Protein AF-A0A095A6L7-F1 (afdb_monomer)

Structure (mmCIF, N/CA/C/O backbone):
data_AF-A0A095A6L7-F1
#
_entry.id   AF-A0A095A6L7-F1
#
loop_
_atom_site.group_PDB
_atom_site.id
_atom_site.type_symbol
_atom_site.label_atom_id
_atom_site.label_alt_id
_atom_site.label_comp_id
_atom_site.label_asym_id
_atom_site.label_entity_id
_atom_site.label_seq_id
_atom_site.pdbx_PDB_ins_code
_atom_site.Cartn_x
_atom_site.Cartn_y
_atom_site.Cartn_z
_atom_site.occupancy
_atom_site.B_iso_or_equiv
_atom_site.auth_seq_id
_atom_site.auth_comp_id
_atom_site.auth_asym_id
_atom_site.auth_atom_id
_atom_site.pdbx_PDB_model_num
ATOM 1 N N . MET A 1 1 ? -14.908 -12.881 -33.287 1.00 44.31 1 MET A N 1
ATOM 2 C CA . MET A 1 1 ? -13.811 -13.072 -32.304 1.00 44.31 1 MET A CA 1
ATOM 3 C C . MET A 1 1 ? -14.127 -12.472 -30.928 1.00 44.31 1 MET A C 1
ATOM 5 O O . MET A 1 1 ? -13.924 -13.165 -29.944 1.00 44.31 1 MET A O 1
ATOM 9 N N . PHE A 1 2 ? -14.708 -11.266 -30.840 1.00 43.16 2 PHE A N 1
ATOM 10 C CA . PHE A 1 2 ? -15.027 -10.574 -29.573 1.00 43.16 2 PHE A CA 1
ATOM 11 C C . PHE A 1 2 ? -15.925 -11.342 -28.573 1.00 43.16 2 PHE A C 1
ATOM 13 O O . PHE A 1 2 ? -15.673 -11.304 -27.372 1.00 43.16 2 PHE A O 1
ATOM 20 N N . ALA A 1 3 ? -16.915 -12.115 -29.038 1.00 50.50 3 ALA A N 1
ATOM 21 C CA . ALA A 1 3 ? -17.801 -12.885 -28.151 1.00 50.50 3 ALA A CA 1
ATOM 22 C C . ALA A 1 3 ? -17.113 -14.073 -27.441 1.00 50.50 3 ALA A C 1
ATOM 24 O O . ALA A 1 3 ? -17.551 -14.499 -26.374 1.00 50.50 3 ALA A O 1
ATOM 25 N N . LYS A 1 4 ? -16.026 -14.615 -28.014 1.00 52.59 4 LYS A N 1
ATOM 26 C CA . LYS A 1 4 ? -15.274 -15.741 -27.427 1.00 52.59 4 LYS A CA 1
ATOM 27 C C . LYS A 1 4 ? -14.403 -15.266 -26.259 1.00 52.59 4 LYS A C 1
ATOM 29 O O . LYS A 1 4 ? -14.323 -15.942 -25.239 1.00 52.59 4 LYS A O 1
ATOM 34 N N . THR A 1 5 ? -13.833 -14.069 -26.382 1.00 53.66 5 THR A N 1
ATOM 35 C CA . THR A 1 5 ? -13.004 -13.432 -25.351 1.00 53.66 5 THR A CA 1
ATOM 36 C C . THR A 1 5 ? -13.828 -13.000 -24.134 1.00 53.66 5 THR A C 1
ATOM 38 O O . THR A 1 5 ? -13.386 -13.189 -23.006 1.00 53.66 5 THR A O 1
ATOM 41 N N . SER A 1 6 ? -15.053 -12.500 -24.344 1.00 59.66 6 SER A N 1
ATOM 42 C CA . SER A 1 6 ? -15.968 -12.114 -23.256 1.00 59.66 6 SER A CA 1
ATOM 43 C C . SER A 1 6 ? -16.379 -13.308 -22.385 1.00 59.66 6 SER A C 1
ATOM 45 O O . SER A 1 6 ? -16.267 -13.227 -21.167 1.00 59.66 6 SER A O 1
ATOM 47 N N . LYS A 1 7 ? -16.741 -14.452 -22.984 1.00 72.00 7 LYS A N 1
ATOM 48 C CA . LYS A 1 7 ? -17.087 -15.672 -22.227 1.00 72.00 7 LYS A CA 1
ATOM 49 C C . LYS A 1 7 ? -15.916 -16.205 -21.398 1.00 72.00 7 LYS A C 1
ATOM 51 O O . LYS A 1 7 ? -16.120 -16.660 -20.278 1.00 72.00 7 LYS A O 1
ATOM 56 N N . MET A 1 8 ? -14.697 -16.120 -21.933 1.00 71.94 8 MET A N 1
ATOM 57 C CA . MET A 1 8 ? -13.488 -16.551 -21.229 1.00 71.94 8 MET A CA 1
ATOM 58 C C . MET A 1 8 ? -13.167 -15.635 -20.038 1.00 71.94 8 MET A C 1
ATOM 60 O O . MET A 1 8 ? -12.798 -16.128 -18.974 1.00 71.94 8 MET A O 1
ATOM 64 N N . MET A 1 9 ? -13.388 -14.322 -20.179 1.00 67.00 9 MET A N 1
ATOM 65 C CA . MET A 1 9 ? -13.254 -13.383 -19.058 1.00 67.00 9 MET A CA 1
ATOM 66 C C . MET A 1 9 ? -14.340 -13.571 -18.007 1.00 67.00 9 MET A C 1
ATOM 68 O O . MET A 1 9 ? -14.018 -13.648 -16.827 1.00 67.00 9 MET A O 1
ATOM 72 N N . SER A 1 10 ? -15.604 -13.727 -18.407 1.00 75.12 10 SER A N 1
ATOM 73 C CA . SER A 1 10 ? -16.693 -13.993 -17.461 1.00 75.12 10 SER A CA 1
ATOM 74 C C . SER A 1 10 ? -16.454 -15.276 -16.665 1.00 75.12 10 SER A C 1
ATOM 76 O O . SER A 1 10 ? -16.639 -15.279 -15.452 1.00 75.12 10 SER A O 1
ATOM 78 N N . PHE A 1 11 ? -15.975 -16.341 -17.314 1.00 85.50 11 PHE A N 1
ATOM 79 C CA . PHE A 1 11 ? -15.612 -17.578 -16.624 1.00 85.50 11 PHE A CA 1
ATOM 80 C C . PHE A 1 11 ? -14.474 -17.362 -15.618 1.00 85.50 11 PHE A C 1
ATOM 82 O O . PHE A 1 11 ? -14.591 -17.775 -14.467 1.00 85.50 11 PHE A O 1
ATOM 89 N N . SER A 1 12 ? -13.411 -16.653 -16.013 1.00 79.75 12 SER A N 1
ATOM 90 C CA . SER A 1 12 ? -12.306 -16.320 -15.108 1.00 79.75 12 SER A CA 1
ATOM 91 C C . SER A 1 12 ? -12.769 -15.502 -13.898 1.00 79.75 12 SER A C 1
ATOM 93 O O . SER A 1 12 ? -12.295 -15.743 -12.789 1.00 79.75 12 SER A O 1
ATOM 95 N N . CYS A 1 13 ? -13.696 -14.558 -14.083 1.00 67.75 13 CYS A N 1
ATOM 96 C CA . CYS A 1 13 ? -14.263 -13.775 -12.986 1.00 67.75 13 CYS A CA 1
ATOM 97 C C . CYS A 1 13 ? -15.093 -14.645 -12.032 1.00 67.75 13 CYS A C 1
ATOM 99 O O . CYS A 1 13 ? -14.945 -14.514 -10.822 1.00 67.75 13 CYS A O 1
ATOM 101 N N . ILE A 1 14 ? -15.921 -15.557 -12.553 1.00 87.69 14 ILE A N 1
ATOM 102 C CA . ILE A 1 14 ? -16.730 -16.472 -11.729 1.00 87.69 14 ILE A CA 1
ATOM 103 C C . ILE A 1 14 ? -15.831 -17.408 -10.916 1.00 87.69 14 ILE A C 1
ATOM 105 O O . ILE A 1 14 ? -16.038 -17.563 -9.715 1.00 87.69 14 ILE A O 1
ATOM 109 N N . VAL A 1 15 ? -14.799 -17.984 -11.541 1.00 84.81 15 VAL A N 1
ATOM 110 C CA . VAL A 1 15 ? -13.808 -18.813 -10.838 1.00 84.81 15 VAL A CA 1
ATOM 111 C C . VAL A 1 15 ? -13.093 -18.000 -9.757 1.00 84.81 15 VAL A C 1
ATOM 113 O O . VAL A 1 15 ? -12.948 -18.481 -8.637 1.00 84.81 15 VAL A O 1
ATOM 116 N N . GLY A 1 16 ? -12.715 -16.752 -10.050 1.00 79.00 16 GLY A N 1
ATOM 117 C CA . GLY A 1 16 ? -12.133 -15.841 -9.062 1.00 79.00 16 GLY A CA 1
ATOM 118 C C . GLY A 1 16 ? -13.051 -15.605 -7.859 1.00 79.00 16 GLY A C 1
ATOM 119 O O . GLY A 1 16 ? -12.612 -15.748 -6.722 1.00 79.00 16 GLY A O 1
ATOM 120 N N . ILE A 1 17 ? -14.337 -15.331 -8.096 1.00 78.56 17 ILE A N 1
ATOM 121 C CA . ILE A 1 17 ? -15.335 -15.132 -7.033 1.00 78.56 17 ILE A CA 1
ATOM 122 C C . ILE A 1 17 ? -15.490 -16.399 -6.180 1.00 78.56 17 ILE A C 1
ATOM 124 O O . ILE A 1 17 ? -15.485 -16.308 -4.955 1.00 78.56 17 ILE A O 1
ATOM 128 N N . LEU A 1 18 ? -15.574 -17.581 -6.800 1.00 87.12 18 LEU A N 1
ATOM 129 C CA . LEU A 1 18 ? -15.677 -18.855 -6.078 1.00 87.12 18 LEU A CA 1
ATOM 130 C C . LEU A 1 18 ? -14.447 -19.124 -5.201 1.00 87.12 18 LEU A C 1
ATOM 132 O O . LEU A 1 18 ? -14.596 -19.551 -4.057 1.00 87.12 18 LEU A O 1
ATOM 136 N N . ILE A 1 19 ? -13.244 -18.829 -5.702 1.00 81.81 19 ILE A N 1
ATOM 137 C CA . ILE A 1 19 ? -12.000 -18.953 -4.929 1.00 81.81 19 ILE A CA 1
ATOM 138 C C . ILE A 1 19 ? -11.997 -17.976 -3.745 1.00 81.81 19 ILE A C 1
ATOM 140 O O . ILE A 1 19 ? -11.632 -18.370 -2.639 1.00 81.81 19 ILE A O 1
ATOM 144 N N . CYS A 1 20 ? -12.440 -16.730 -3.942 1.00 76.94 20 CYS A N 1
ATOM 145 C CA . CYS A 1 20 ? -12.546 -15.743 -2.864 1.00 76.94 20 CYS A CA 1
ATOM 146 C C . CYS A 1 20 ? -13.542 -16.174 -1.778 1.00 76.94 20 CYS A C 1
ATOM 148 O O . CYS A 1 20 ? -13.218 -16.104 -0.594 1.00 76.94 20 CYS A O 1
ATOM 150 N N . ILE A 1 21 ? -14.725 -16.659 -2.168 1.00 78.56 21 ILE A N 1
ATOM 151 C CA . ILE A 1 21 ? -15.736 -17.172 -1.230 1.00 78.56 21 ILE A CA 1
ATOM 152 C C . ILE A 1 21 ? -15.178 -18.363 -0.444 1.00 78.56 21 ILE A C 1
ATOM 154 O O . ILE A 1 21 ? -15.333 -18.433 0.773 1.00 78.56 21 ILE A O 1
ATOM 158 N N . TYR A 1 22 ? -14.492 -19.284 -1.124 1.00 83.06 22 TYR A N 1
ATOM 159 C CA . TYR A 1 22 ? -13.887 -20.445 -0.481 1.00 83.06 22 TYR A CA 1
ATOM 160 C C . TYR A 1 22 ? -12.768 -20.057 0.501 1.00 83.06 22 TYR A C 1
ATOM 162 O O . TYR A 1 22 ? -12.706 -20.606 1.600 1.00 83.06 22 TYR A O 1
ATOM 170 N N . ALA A 1 23 ? -11.925 -19.079 0.158 1.00 77.25 23 ALA A N 1
ATOM 171 C CA . ALA A 1 23 ? -10.909 -18.553 1.072 1.00 77.25 23 ALA A CA 1
ATOM 172 C C . ALA A 1 23 ? -11.536 -17.959 2.347 1.00 77.25 23 ALA A C 1
ATOM 174 O O . ALA A 1 23 ? -11.082 -18.267 3.447 1.00 77.25 23 ALA A O 1
ATOM 175 N N . LEU A 1 24 ? -12.625 -17.196 2.203 1.00 74.06 24 LEU A N 1
ATOM 176 C CA . LEU A 1 24 ? -13.357 -16.595 3.323 1.00 74.06 24 LEU A CA 1
ATOM 177 C C . LEU A 1 24 ? -14.025 -17.661 4.209 1.00 74.06 24 LEU A C 1
ATOM 179 O O . LEU A 1 24 ? -13.972 -17.583 5.434 1.00 74.06 24 LEU A O 1
ATOM 183 N N . HIS A 1 25 ? -14.585 -18.712 3.603 1.00 81.88 25 HIS A N 1
ATOM 184 C CA . HIS A 1 25 ? -15.119 -19.860 4.341 1.00 81.88 25 HIS A CA 1
ATOM 185 C C . HIS A 1 25 ? -14.034 -20.571 5.165 1.00 81.88 25 HIS A C 1
ATOM 187 O O . HIS A 1 25 ? -14.269 -20.955 6.314 1.00 81.88 25 HIS A O 1
ATOM 193 N N . VAL A 1 26 ? -12.842 -20.758 4.590 1.00 80.50 26 VAL A N 1
ATOM 194 C CA . VAL A 1 26 ? -11.700 -21.370 5.284 1.00 80.50 26 VAL A CA 1
ATOM 195 C C . VAL A 1 26 ? -11.232 -20.506 6.455 1.00 80.50 26 VAL A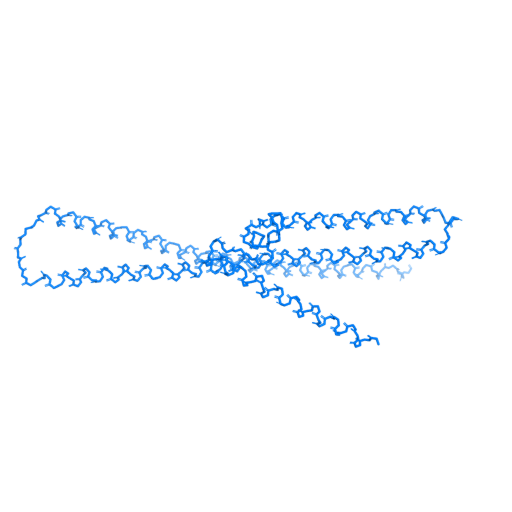 C 1
ATOM 197 O O . VAL A 1 26 ? -10.974 -21.055 7.526 1.00 80.50 26 VAL A O 1
ATOM 200 N N . GLU A 1 27 ? -11.157 -19.188 6.277 1.00 72.88 27 GLU A N 1
ATOM 201 C CA . GLU A 1 27 ? -10.785 -18.237 7.331 1.00 72.88 27 GLU A CA 1
ATOM 202 C C . GLU A 1 27 ? -11.775 -18.290 8.503 1.00 72.88 27 GLU A C 1
ATOM 204 O O . GLU A 1 27 ? -11.372 -18.547 9.639 1.00 72.88 27 GLU A O 1
ATOM 209 N N . HIS A 1 28 ? -13.075 -18.186 8.212 1.00 74.81 28 HIS A N 1
ATOM 210 C CA . HIS A 1 28 ? -14.132 -18.244 9.223 1.00 74.81 28 HIS A CA 1
ATOM 211 C C . HIS A 1 28 ? -14.162 -19.589 9.974 1.00 74.81 28 HIS A C 1
ATOM 213 O O . HIS A 1 28 ? -14.289 -19.639 11.198 1.00 74.81 28 HIS A O 1
ATOM 219 N N . SER A 1 29 ? -13.981 -20.700 9.254 1.00 77.69 29 SER A N 1
ATOM 220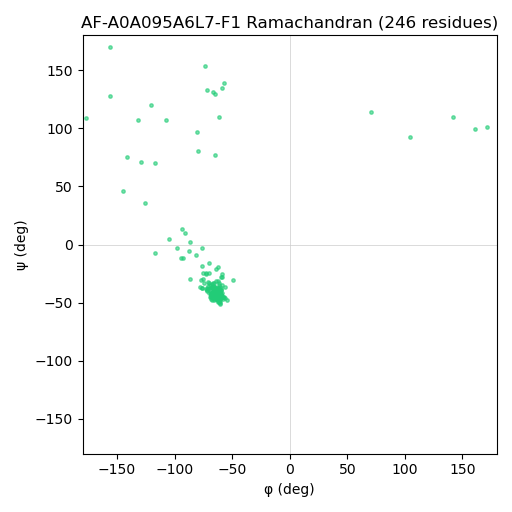 C CA . SER A 1 29 ? -13.957 -22.043 9.853 1.00 77.69 29 SER A CA 1
ATOM 221 C C . SER A 1 29 ? -12.736 -22.257 10.755 1.00 77.69 29 SER A C 1
ATOM 223 O O . SER A 1 29 ? -12.836 -22.944 11.772 1.00 77.69 29 SER A O 1
ATOM 225 N N . LYS A 1 30 ? -11.587 -21.655 10.411 1.00 73.50 30 LYS A N 1
ATOM 226 C CA . LYS A 1 30 ? -10.363 -21.718 11.225 1.00 73.50 30 LYS A CA 1
ATOM 227 C C . LYS A 1 30 ? -10.444 -20.827 12.467 1.00 73.50 30 LYS A C 1
ATOM 229 O O . LYS A 1 30 ? -9.887 -21.182 13.505 1.00 73.50 30 LYS A O 1
ATOM 234 N N . GLU A 1 31 ? -11.132 -19.691 12.375 1.00 70.62 31 GLU A N 1
ATOM 235 C CA . GLU A 1 31 ? -11.387 -18.817 13.524 1.00 70.62 31 GLU A CA 1
ATOM 236 C C . GLU A 1 31 ? -12.305 -19.499 14.549 1.00 70.62 31 GLU A C 1
ATOM 238 O O . GLU A 1 31 ? -12.036 -19.446 15.750 1.00 70.62 31 GLU A O 1
ATOM 243 N N . SER A 1 32 ? -13.323 -20.225 14.072 1.00 74.25 32 SER A N 1
ATOM 244 C CA . SER A 1 32 ? -14.205 -21.026 14.926 1.00 74.25 32 SER A CA 1
ATOM 245 C C . SER A 1 32 ? -13.506 -22.256 15.521 1.00 74.25 32 SER A C 1
ATOM 247 O O . SER A 1 32 ? -13.683 -22.533 16.706 1.00 74.25 32 SER A O 1
ATOM 249 N N . ASN A 1 33 ? -12.690 -22.974 14.737 1.00 75.12 33 ASN A N 1
ATOM 250 C CA . ASN A 1 33 ? -11.984 -24.181 15.169 1.00 75.12 33 ASN A CA 1
ATOM 251 C C . ASN A 1 33 ? -10.500 -24.116 14.782 1.00 75.12 33 ASN A C 1
ATOM 253 O O . ASN A 1 33 ? -10.136 -24.325 13.623 1.00 75.12 33 ASN A O 1
ATOM 257 N N . LYS A 1 34 ? -9.612 -23.916 15.767 1.00 72.31 34 LYS A N 1
ATOM 258 C CA . LYS A 1 34 ? -8.155 -23.811 15.534 1.00 72.31 34 LYS A CA 1
ATOM 259 C C . LYS A 1 34 ? -7.539 -25.053 14.866 1.00 72.31 34 LYS A C 1
ATOM 261 O O . LYS A 1 34 ? -6.519 -24.931 14.191 1.00 72.31 34 LYS A O 1
ATOM 266 N N . GLU A 1 35 ? -8.163 -26.221 15.023 1.00 76.31 35 GLU A N 1
ATOM 267 C CA . GLU A 1 35 ? -7.723 -27.502 14.447 1.00 76.31 35 GLU A CA 1
ATOM 268 C C . GLU A 1 35 ? -8.268 -27.763 13.025 1.00 76.31 35 GLU A C 1
ATOM 270 O O . GLU A 1 35 ? -7.867 -28.719 12.368 1.00 76.31 35 GLU A O 1
ATOM 275 N N . TYR A 1 36 ? -9.149 -26.901 12.501 1.00 77.19 36 TYR A N 1
ATOM 276 C CA . TYR A 1 36 ? -9.729 -27.071 11.165 1.00 77.19 36 TYR A CA 1
ATOM 277 C C . TYR A 1 36 ? -8.645 -27.108 10.073 1.00 77.19 36 TYR A C 1
ATOM 279 O O . TYR A 1 36 ? -7.741 -26.271 10.051 1.00 77.19 36 TYR A O 1
ATOM 287 N N . ARG A 1 37 ? -8.733 -28.056 9.135 1.00 75.06 37 ARG A N 1
ATOM 288 C CA . ARG A 1 37 ? -7.787 -28.215 8.018 1.00 75.06 37 ARG A CA 1
ATOM 289 C C . ARG A 1 37 ? -8.547 -28.089 6.703 1.00 75.06 37 ARG A C 1
ATOM 291 O O . ARG A 1 37 ? -9.478 -28.851 6.457 1.00 75.06 37 ARG A O 1
ATOM 298 N N . ALA A 1 38 ? -8.190 -27.110 5.874 1.00 80.50 38 ALA A N 1
ATOM 299 C CA . ALA A 1 38 ? -8.900 -26.875 4.621 1.00 80.50 38 ALA A CA 1
ATOM 300 C C . ALA A 1 38 ? -8.578 -27.947 3.571 1.00 80.50 38 ALA A C 1
ATOM 302 O O . ALA A 1 38 ? -7.476 -28.491 3.541 1.00 80.50 38 ALA A O 1
ATOM 303 N N . PHE A 1 39 ? -9.495 -28.183 2.627 1.00 78.94 39 PHE A N 1
ATOM 304 C CA . PHE A 1 39 ? -9.269 -29.119 1.514 1.00 78.94 39 PHE A CA 1
ATOM 305 C C . PHE A 1 39 ? -8.111 -28.709 0.591 1.00 78.94 39 PHE A C 1
ATOM 307 O O . PHE A 1 39 ? -7.578 -29.534 -0.142 1.00 78.94 39 PHE A O 1
ATOM 314 N N . CYS A 1 40 ? -7.711 -27.438 0.628 1.00 79.31 40 CYS A N 1
ATOM 315 C CA . CYS A 1 40 ? -6.576 -26.904 -0.120 1.00 79.31 40 CYS A CA 1
ATOM 316 C C . CYS A 1 40 ? -5.226 -27.056 0.611 1.00 79.31 40 CYS A C 1
ATOM 318 O O . CYS A 1 40 ? -4.204 -26.640 0.069 1.00 79.31 40 CYS A O 1
ATOM 320 N N . ASP A 1 41 ? -5.187 -27.677 1.797 1.00 80.12 41 ASP A N 1
ATOM 321 C CA . ASP A 1 41 ? -3.939 -28.076 2.464 1.00 80.12 41 ASP A CA 1
ATOM 322 C C . ASP A 1 41 ? -3.398 -29.386 1.867 1.00 80.12 41 ASP A C 1
ATOM 324 O O . ASP A 1 41 ? -3.573 -30.476 2.425 1.00 80.12 41 ASP A O 1
ATOM 328 N N . ILE A 1 42 ? -2.728 -29.275 0.718 1.00 77.50 42 ILE A N 1
ATOM 329 C CA . ILE A 1 42 ? -2.218 -30.419 -0.057 1.00 77.50 42 ILE A CA 1
ATOM 330 C C . ILE A 1 42 ? -0.935 -30.996 0.571 1.00 77.50 42 ILE A C 1
ATOM 332 O O . ILE A 1 42 ? -0.701 -32.201 0.495 1.00 77.50 42 ILE A O 1
ATOM 336 N N . SER A 1 43 ? -0.119 -30.172 1.239 1.00 71.56 43 SER A N 1
ATOM 337 C CA . SER A 1 43 ? 1.087 -30.618 1.956 1.00 71.56 43 SER A CA 1
ATOM 338 C C . SER A 1 43 ? 1.491 -29.653 3.081 1.00 71.56 43 SER A C 1
ATOM 340 O O . SER A 1 43 ? 0.972 -28.542 3.170 1.00 71.56 43 SER A O 1
ATOM 342 N N . GLU A 1 44 ? 2.441 -30.050 3.936 1.00 64.31 44 GLU A N 1
ATOM 343 C CA . GLU A 1 44 ? 2.980 -29.205 5.021 1.00 64.31 44 GLU A CA 1
ATOM 344 C C . GLU A 1 44 ? 3.616 -27.896 4.504 1.00 64.31 44 GLU A C 1
ATOM 346 O O . GLU A 1 44 ? 3.570 -26.863 5.166 1.00 64.31 44 GLU A O 1
ATOM 351 N N . TYR A 1 45 ? 4.129 -27.917 3.272 1.00 57.72 45 TYR A N 1
ATOM 352 C CA . TYR A 1 45 ? 4.738 -26.782 2.569 1.00 57.72 45 TYR A CA 1
ATOM 353 C C . TYR A 1 45 ? 3.752 -26.019 1.662 1.00 57.72 45 TYR A C 1
ATOM 355 O O . TYR A 1 45 ? 4.066 -24.919 1.211 1.00 57.72 45 TYR A O 1
ATOM 363 N N . MET A 1 46 ? 2.555 -26.559 1.412 1.00 56.88 46 MET A N 1
ATOM 364 C CA . MET A 1 46 ? 1.480 -25.913 0.649 1.00 56.88 46 MET A CA 1
ATOM 365 C C . MET A 1 46 ? 0.172 -25.977 1.442 1.00 56.88 46 MET A C 1
ATOM 367 O O . MET A 1 46 ? -0.748 -26.725 1.103 1.00 56.88 46 MET A O 1
ATOM 371 N N . SER A 1 47 ? 0.119 -25.189 2.522 1.00 70.81 47 SER A N 1
ATOM 372 C CA . SER A 1 47 ? -1.060 -25.051 3.378 1.00 70.81 47 SER A CA 1
ATOM 373 C C . SER A 1 47 ? -1.733 -23.691 3.190 1.00 70.81 47 SER A C 1
ATOM 375 O O . SER A 1 47 ? -1.238 -22.659 3.649 1.00 70.81 47 SER A O 1
ATOM 377 N N . CYS A 1 48 ? -2.891 -23.684 2.534 1.00 68.31 48 CYS A N 1
ATOM 378 C CA . CYS A 1 48 ? -3.729 -22.497 2.402 1.00 68.31 48 CYS A CA 1
ATOM 379 C C . CYS A 1 48 ? -4.315 -22.051 3.743 1.00 68.31 48 CYS A C 1
ATOM 381 O O . CYS A 1 48 ? -4.457 -20.850 3.949 1.00 68.31 48 CYS A O 1
ATOM 383 N N . SER A 1 49 ? -4.617 -22.974 4.665 1.00 67.69 49 SER A N 1
ATOM 384 C CA . SER A 1 49 ? -5.076 -22.596 6.005 1.00 67.69 49 SER A CA 1
ATOM 385 C C . SER A 1 49 ? -4.016 -21.776 6.729 1.00 67.69 49 SER A C 1
ATOM 387 O O . SER A 1 49 ? -4.325 -20.695 7.215 1.00 67.69 49 SER A O 1
ATOM 389 N N . ASN 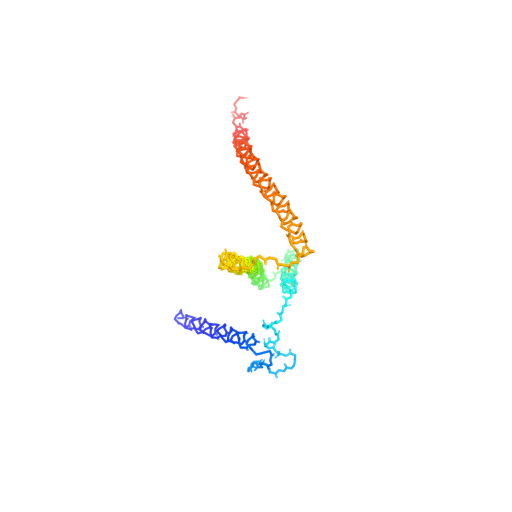A 1 50 ? -2.762 -22.234 6.731 1.00 64.88 50 ASN A N 1
ATOM 390 C CA . ASN A 1 50 ? -1.676 -21.509 7.382 1.00 64.88 50 ASN A CA 1
ATOM 391 C C . ASN A 1 50 ? -1.355 -20.193 6.673 1.00 64.88 50 ASN A C 1
ATOM 393 O O . ASN A 1 50 ? -1.073 -19.218 7.353 1.00 64.88 50 ASN A O 1
ATOM 397 N N . VAL A 1 51 ? -1.425 -20.128 5.340 1.00 67.94 51 VAL A N 1
ATOM 398 C CA . VAL A 1 51 ? -1.207 -18.877 4.593 1.00 67.94 51 VAL A CA 1
ATOM 399 C C . VAL A 1 51 ? -2.298 -17.848 4.901 1.00 67.94 51 VAL A C 1
ATOM 401 O O . VAL A 1 51 ? -1.961 -16.712 5.227 1.00 67.94 51 VAL A O 1
ATOM 404 N N . LEU A 1 52 ? -3.574 -18.247 4.863 1.00 61.97 52 LEU A N 1
ATOM 405 C CA . LEU A 1 52 ? -4.715 -17.356 5.101 1.00 61.97 52 LEU A CA 1
ATOM 406 C C . LEU A 1 52 ? -4.814 -16.901 6.561 1.00 61.97 52 LEU A C 1
ATOM 408 O O . LEU A 1 52 ? -5.164 -15.755 6.811 1.00 61.97 52 LEU A O 1
ATOM 412 N N . THR A 1 53 ? -4.459 -17.754 7.528 1.00 62.03 53 THR A N 1
ATOM 413 C CA . THR A 1 53 ? -4.481 -17.371 8.951 1.00 62.03 53 THR A CA 1
ATOM 414 C C . THR A 1 53 ? -3.156 -16.836 9.465 1.00 62.03 53 THR A C 1
ATOM 416 O O . THR A 1 53 ? -3.084 -16.318 10.583 1.00 62.03 53 THR A O 1
ATOM 419 N N . SER A 1 54 ? -2.072 -16.976 8.699 1.00 65.81 54 SER A N 1
ATOM 420 C CA . SER A 1 54 ? -0.815 -16.356 9.084 1.00 65.81 54 SER A CA 1
ATOM 421 C C . SER A 1 54 ? -0.993 -14.848 9.044 1.00 65.81 54 SER A C 1
ATOM 423 O O . SER A 1 54 ? -1.400 -14.267 8.041 1.00 65.81 54 SER A O 1
ATOM 425 N N . LYS A 1 55 ? -0.604 -14.187 10.136 1.00 63.03 55 LYS A N 1
ATOM 426 C CA . LYS A 1 55 ? -0.227 -12.778 10.081 1.00 63.03 55 LYS A CA 1
ATOM 427 C C . LYS A 1 55 ? 1.030 -12.706 9.222 1.00 63.03 55 LYS A C 1
ATOM 429 O O . LYS A 1 55 ? 2.126 -12.639 9.774 1.00 63.03 55 LYS A O 1
ATOM 434 N N . ILE A 1 56 ? 0.907 -12.793 7.894 1.00 58.97 56 ILE A N 1
ATOM 435 C CA . ILE A 1 56 ? 2.011 -12.439 7.007 1.00 58.97 56 ILE A CA 1
ATOM 436 C C . ILE A 1 56 ? 2.252 -10.972 7.312 1.00 58.97 56 ILE A C 1
ATOM 438 O O . ILE A 1 56 ? 1.387 -10.138 7.037 1.00 58.97 56 ILE A O 1
ATOM 442 N N . PRO A 1 57 ? 3.370 -10.635 7.964 1.00 60.94 57 PRO A N 1
ATOM 443 C CA . PRO A 1 57 ? 3.576 -9.261 8.325 1.00 60.94 57 PRO A CA 1
ATOM 444 C C . PRO A 1 57 ? 3.747 -8.502 7.013 1.00 60.94 57 PRO A C 1
ATOM 446 O O . PRO A 1 57 ? 4.472 -8.943 6.122 1.00 60.94 57 PRO A O 1
ATOM 449 N N . SER A 1 58 ? 3.026 -7.396 6.879 1.00 66.12 58 SER A N 1
ATOM 450 C CA . SER A 1 58 ? 2.824 -6.647 5.633 1.00 66.12 58 SER A CA 1
ATOM 451 C C . SER A 1 58 ? 4.126 -6.352 4.891 1.00 66.12 58 SER A C 1
ATOM 453 O O . SER A 1 58 ? 4.162 -6.337 3.663 1.00 66.12 58 SER A O 1
ATOM 455 N N . TYR A 1 59 ? 5.221 -6.203 5.643 1.00 75.56 59 TYR A N 1
ATOM 456 C CA . TYR A 1 59 ? 6.558 -6.035 5.096 1.00 75.56 59 TYR A CA 1
ATOM 457 C C . TYR A 1 59 ? 6.995 -7.215 4.211 1.00 75.56 59 TYR A C 1
ATOM 459 O O . TYR A 1 59 ? 7.651 -6.981 3.212 1.00 75.56 59 TYR A O 1
ATOM 467 N N . LYS A 1 60 ? 6.628 -8.474 4.485 1.00 77.69 60 LYS A N 1
ATOM 468 C CA . LYS A 1 60 ? 7.021 -9.623 3.642 1.00 77.69 60 LYS A CA 1
ATOM 469 C C . LYS A 1 60 ? 6.354 -9.593 2.268 1.00 77.69 60 LYS A C 1
ATOM 471 O O . LYS A 1 60 ? 7.037 -9.807 1.269 1.00 77.69 60 LYS A O 1
ATOM 476 N N . CYS A 1 61 ? 5.057 -9.283 2.204 1.00 78.50 61 CYS A N 1
ATOM 477 C CA . CYS A 1 61 ? 4.367 -9.087 0.927 1.00 78.50 61 CYS A CA 1
ATOM 478 C C . CYS A 1 61 ? 4.948 -7.891 0.175 1.00 78.50 61 CYS A C 1
ATOM 480 O O . CYS A 1 61 ? 5.271 -8.030 -0.999 1.00 78.50 61 CYS A O 1
ATOM 482 N N . TYR A 1 62 ? 5.165 -6.765 0.863 1.00 83.06 62 TYR A N 1
ATOM 483 C CA . TYR A 1 62 ? 5.816 -5.589 0.289 1.00 83.06 62 TYR A CA 1
ATOM 484 C C . TYR A 1 62 ? 7.182 -5.925 -0.323 1.00 83.06 62 TYR A C 1
ATOM 486 O O . TYR A 1 62 ? 7.426 -5.597 -1.476 1.00 83.06 62 TYR A O 1
ATOM 494 N N . ARG A 1 63 ? 8.042 -6.663 0.392 1.00 84.62 63 ARG A N 1
ATOM 495 C CA . ARG A 1 63 ? 9.373 -7.066 -0.094 1.00 84.62 63 ARG A CA 1
ATOM 496 C C . ARG A 1 63 ? 9.310 -7.954 -1.335 1.00 84.62 63 ARG A C 1
ATOM 498 O O . ARG A 1 63 ? 10.108 -7.770 -2.246 1.00 84.62 63 ARG A O 1
ATOM 505 N N . PHE A 1 64 ? 8.373 -8.899 -1.396 1.00 85.56 64 PHE A N 1
ATOM 506 C CA . PHE A 1 64 ? 8.168 -9.724 -2.593 1.00 85.56 64 PHE A CA 1
ATOM 507 C C . PHE A 1 64 ? 7.803 -8.862 -3.808 1.00 85.56 64 PHE A C 1
ATOM 509 O O . PHE A 1 64 ? 8.383 -8.979 -4.885 1.00 85.56 64 PHE A O 1
ATOM 516 N N . PHE A 1 65 ? 6.880 -7.938 -3.590 1.00 85.75 65 PHE A N 1
ATOM 517 C CA . PHE A 1 65 ? 6.403 -6.976 -4.563 1.00 85.75 65 PHE A CA 1
ATOM 518 C C . PHE A 1 65 ? 7.517 -6.010 -5.030 1.00 85.75 65 PHE A C 1
ATOM 520 O O . PHE A 1 65 ? 7.706 -5.828 -6.235 1.00 85.75 65 PHE A O 1
ATOM 527 N N . GLU A 1 66 ? 8.329 -5.480 -4.112 1.00 87.19 66 GLU A N 1
ATOM 528 C CA . GLU A 1 66 ? 9.528 -4.690 -4.427 1.00 87.19 66 GLU A CA 1
ATOM 529 C C . GLU A 1 66 ? 10.521 -5.469 -5.300 1.00 87.19 66 GLU A C 1
ATOM 531 O O . GLU A 1 66 ? 11.026 -4.931 -6.285 1.00 87.19 66 GLU A O 1
ATOM 536 N N . ILE A 1 67 ? 10.788 -6.741 -4.980 1.00 90.69 67 ILE A N 1
ATOM 537 C CA . ILE A 1 67 ? 11.710 -7.585 -5.756 1.00 90.69 67 ILE A CA 1
ATOM 538 C C . ILE A 1 67 ? 11.209 -7.756 -7.195 1.00 90.69 67 ILE A C 1
ATOM 540 O O . ILE A 1 67 ? 11.988 -7.577 -8.134 1.00 90.69 67 ILE A O 1
ATOM 544 N N . LEU A 1 68 ? 9.914 -8.034 -7.384 1.00 88.06 68 LEU A N 1
ATOM 545 C CA . LEU A 1 68 ? 9.312 -8.157 -8.718 1.00 88.06 68 LEU A CA 1
ATOM 546 C C . LEU A 1 68 ? 9.394 -6.851 -9.517 1.00 88.06 68 LEU A C 1
ATOM 548 O O . LEU A 1 68 ? 9.630 -6.868 -10.727 1.00 88.06 68 LEU A O 1
ATOM 552 N N . PHE A 1 69 ? 9.231 -5.710 -8.850 1.00 90.31 69 PHE A N 1
ATOM 553 C CA . PHE A 1 69 ? 9.361 -4.407 -9.493 1.00 90.31 69 PHE A CA 1
ATOM 554 C C . PHE A 1 69 ? 10.799 -4.104 -9.914 1.00 90.31 69 PHE A C 1
ATOM 556 O O . PHE A 1 69 ? 11.036 -3.631 -11.026 1.00 90.31 69 PHE A O 1
ATOM 563 N N . ILE A 1 70 ? 11.769 -4.424 -9.055 1.00 90.94 70 ILE A N 1
ATOM 564 C CA . ILE A 1 70 ? 13.197 -4.290 -9.362 1.00 90.94 70 ILE A CA 1
ATOM 565 C C . ILE A 1 70 ? 13.581 -5.208 -10.529 1.00 90.94 70 ILE A C 1
ATOM 567 O O . ILE A 1 70 ? 14.341 -4.805 -11.410 1.00 90.94 70 ILE A O 1
ATOM 571 N N . GLU A 1 71 ? 13.031 -6.420 -10.590 1.00 91.06 71 GLU A N 1
ATOM 572 C CA . GLU A 1 71 ? 13.210 -7.318 -11.731 1.00 91.06 71 GLU A CA 1
ATOM 573 C C . GLU A 1 71 ? 12.622 -6.741 -13.027 1.00 91.06 71 GLU A C 1
ATOM 575 O O . GLU A 1 71 ? 13.283 -6.785 -14.070 1.00 91.06 71 GLU A O 1
ATOM 580 N N . ALA A 1 72 ? 11.440 -6.122 -12.970 1.00 90.75 72 ALA A N 1
ATOM 581 C CA . ALA A 1 72 ? 10.851 -5.435 -14.118 1.00 90.75 72 ALA A CA 1
ATOM 582 C C . ALA A 1 72 ? 11.703 -4.235 -14.585 1.00 90.75 72 ALA A C 1
ATOM 584 O O . ALA A 1 72 ? 11.911 -4.063 -15.791 1.00 90.75 72 ALA A O 1
ATOM 585 N N . LEU A 1 73 ? 12.252 -3.450 -13.649 1.00 91.19 73 LEU A N 1
ATOM 586 C CA . LEU A 1 73 ? 13.183 -2.350 -13.934 1.00 91.19 73 LEU A CA 1
ATOM 587 C C . LEU A 1 73 ? 14.473 -2.848 -14.588 1.00 91.19 73 LEU A C 1
ATOM 589 O O . LEU A 1 73 ? 14.882 -2.317 -15.623 1.00 91.19 73 LEU A O 1
ATOM 593 N N . ARG A 1 74 ? 15.088 -3.892 -14.021 1.00 92.19 74 ARG A N 1
ATOM 594 C CA . ARG A 1 74 ? 16.292 -4.528 -14.572 1.00 92.19 74 ARG A CA 1
ATOM 595 C C . ARG A 1 74 ? 16.041 -5.015 -15.994 1.00 92.19 74 ARG A C 1
ATOM 597 O O . ARG A 1 74 ? 16.859 -4.763 -16.870 1.00 92.19 74 ARG A O 1
ATOM 604 N N . ASN A 1 75 ? 14.905 -5.665 -16.235 1.00 89.75 75 ASN A N 1
ATOM 605 C CA . ASN A 1 75 ? 14.544 -6.175 -17.554 1.00 89.75 75 ASN A CA 1
ATOM 606 C C . ASN A 1 75 ? 14.430 -5.040 -18.590 1.00 89.75 75 ASN A C 1
ATOM 608 O O . ASN A 1 75 ? 15.021 -5.123 -19.664 1.00 89.75 75 ASN A O 1
ATOM 612 N N . ILE A 1 76 ? 13.752 -3.936 -18.252 1.00 89.50 76 ILE A N 1
ATOM 613 C CA . ILE A 1 76 ? 13.688 -2.753 -19.129 1.00 89.50 76 ILE A CA 1
ATOM 614 C C . ILE A 1 76 ? 15.073 -2.162 -19.373 1.00 89.50 76 ILE A C 1
ATOM 616 O O . ILE A 1 76 ? 15.392 -1.827 -20.512 1.00 89.50 76 ILE A O 1
ATOM 620 N N . TRP A 1 77 ? 15.884 -2.020 -18.326 1.00 90.81 77 TRP A N 1
ATOM 621 C CA . TRP A 1 77 ? 17.207 -1.416 -18.434 1.00 90.81 77 TRP A CA 1
ATOM 622 C C . TRP A 1 77 ? 18.139 -2.247 -19.321 1.00 90.81 77 TRP A C 1
ATOM 624 O O . TRP A 1 77 ? 18.739 -1.695 -20.238 1.00 90.81 77 TRP A O 1
ATOM 634 N N . VAL A 1 78 ? 18.171 -3.570 -19.135 1.00 89.94 78 VAL A N 1
ATOM 635 C CA . VAL A 1 78 ? 18.953 -4.498 -19.970 1.00 89.94 78 VAL A CA 1
ATOM 636 C C . VAL A 1 78 ? 18.487 -4.454 -21.428 1.00 89.94 78 VAL A C 1
ATOM 638 O O . VAL A 1 78 ? 19.315 -4.335 -22.331 1.00 89.94 78 VAL A O 1
ATOM 641 N N . LEU A 1 79 ? 17.173 -4.491 -21.686 1.00 87.56 79 LEU A N 1
ATOM 642 C CA . LEU A 1 79 ? 16.647 -4.394 -23.055 1.00 87.56 79 LEU A CA 1
ATOM 643 C C . LEU A 1 79 ? 16.960 -3.038 -23.697 1.00 87.56 79 LEU A C 1
ATOM 645 O O . LEU A 1 79 ? 17.267 -2.983 -24.888 1.00 87.56 79 LEU A O 1
ATOM 649 N N . ARG A 1 80 ? 16.891 -1.950 -22.924 1.00 87.88 80 ARG A N 1
ATOM 650 C CA . ARG A 1 80 ? 17.205 -0.594 -23.389 1.00 87.88 80 ARG A CA 1
ATOM 651 C C . ARG A 1 80 ? 18.694 -0.430 -23.682 1.00 87.88 80 ARG A C 1
ATOM 653 O O . ARG A 1 80 ? 19.039 0.162 -24.699 1.00 87.88 80 ARG A O 1
ATOM 660 N N . GLN A 1 81 ? 19.561 -0.975 -22.833 1.00 88.94 81 GLN A N 1
ATOM 661 C CA . GLN A 1 81 ? 21.008 -0.973 -23.040 1.00 88.94 81 GLN A CA 1
ATOM 662 C C . GLN A 1 81 ? 21.383 -1.767 -24.296 1.00 88.94 81 GLN A C 1
ATOM 664 O O . GLN A 1 81 ? 22.121 -1.262 -25.139 1.00 88.94 81 GLN A O 1
ATOM 669 N N . ALA A 1 82 ? 20.822 -2.968 -24.459 1.00 85.38 82 ALA A N 1
ATOM 670 C CA . ALA A 1 82 ? 21.047 -3.795 -25.641 1.00 85.38 82 ALA A CA 1
ATOM 671 C C . ALA A 1 82 ? 20.549 -3.116 -26.930 1.00 85.38 82 ALA A C 1
ATOM 673 O O . ALA A 1 82 ? 21.227 -3.168 -27.950 1.00 85.38 82 ALA A O 1
ATOM 674 N N . TYR A 1 83 ? 19.403 -2.430 -26.879 1.00 83.94 83 TYR A N 1
ATOM 675 C CA . TYR A 1 83 ? 18.894 -1.652 -28.011 1.00 83.94 83 TYR A CA 1
ATOM 676 C C . TYR A 1 83 ? 19.813 -0.476 -28.381 1.00 83.94 83 TYR A C 1
ATOM 678 O O . TYR A 1 83 ? 20.115 -0.280 -29.556 1.00 83.94 83 TYR A O 1
ATOM 686 N N . ASN A 1 84 ? 20.298 0.279 -27.390 1.00 84.56 84 ASN A N 1
ATOM 687 C CA . ASN A 1 84 ? 21.203 1.408 -27.626 1.00 84.56 84 ASN A CA 1
ATOM 688 C C . ASN A 1 84 ? 22.541 0.958 -28.238 1.00 84.56 84 ASN A C 1
ATOM 690 O O . ASN A 1 84 ? 22.997 1.569 -29.195 1.00 84.56 84 ASN A O 1
ATOM 694 N N . SER A 1 85 ? 23.114 -0.153 -27.760 1.00 84.12 85 SER A N 1
ATOM 695 C CA . SER A 1 85 ? 24.378 -0.691 -28.289 1.00 84.12 85 SER A CA 1
ATOM 696 C C . SER A 1 85 ? 24.303 -1.084 -29.770 1.00 84.12 85 SER A C 1
ATOM 698 O O . SER A 1 85 ? 25.302 -0.985 -30.482 1.00 84.12 85 SER A O 1
ATOM 700 N N . ILE A 1 86 ? 23.139 -1.553 -30.232 1.00 77.81 86 ILE A N 1
ATOM 701 C CA . ILE A 1 86 ? 22.908 -1.909 -31.640 1.00 77.81 86 ILE A CA 1
ATOM 702 C C . ILE A 1 86 ? 22.677 -0.645 -32.476 1.00 77.81 86 ILE A C 1
ATOM 704 O O . ILE A 1 86 ? 23.146 -0.560 -33.607 1.00 77.81 86 ILE A O 1
ATOM 708 N N . LYS A 1 87 ? 21.996 0.360 -31.913 1.00 77.94 87 LYS A N 1
ATOM 709 C CA . LYS A 1 87 ? 21.757 1.648 -32.576 1.00 77.94 87 LYS A CA 1
ATOM 710 C C . LYS A 1 87 ? 23.056 2.406 -32.889 1.00 77.94 87 LYS A C 1
ATOM 712 O O . LYS A 1 87 ? 23.111 3.101 -33.899 1.00 77.94 87 LYS A O 1
ATOM 717 N N . ASP A 1 88 ? 24.086 2.241 -32.061 1.00 80.50 88 ASP A N 1
ATOM 718 C CA . ASP A 1 88 ? 25.407 2.845 -32.275 1.00 80.50 88 ASP A CA 1
ATOM 719 C C . ASP A 1 88 ? 26.177 2.219 -33.462 1.00 80.50 88 ASP A C 1
ATOM 721 O O . ASP A 1 88 ? 27.102 2.839 -33.984 1.00 80.50 88 ASP A O 1
ATOM 725 N N . HIS A 1 89 ? 25.764 1.035 -33.943 1.00 80.19 89 HIS A N 1
ATOM 726 C CA . HIS A 1 89 ? 26.370 0.321 -35.078 1.00 80.19 89 HIS A CA 1
ATOM 727 C C . HIS A 1 89 ? 25.371 0.167 -36.248 1.00 80.19 89 HIS A C 1
ATOM 729 O O . HIS A 1 89 ? 24.917 -0.940 -36.553 1.00 80.19 89 HIS A O 1
ATOM 735 N N . PRO A 1 90 ? 25.022 1.262 -36.954 1.00 68.94 90 PRO A N 1
ATOM 736 C CA . PRO A 1 90 ? 23.952 1.270 -37.957 1.00 68.94 90 PRO A CA 1
ATOM 737 C C . PRO A 1 90 ? 24.216 0.366 -39.174 1.00 68.94 90 PRO A C 1
ATOM 739 O O . PRO A 1 90 ? 23.274 -0.041 -39.847 1.00 68.94 90 PRO A O 1
ATOM 742 N N . HIS A 1 91 ? 25.476 0.015 -39.455 1.00 68.00 91 HIS A N 1
ATOM 743 C CA . HIS A 1 91 ? 25.849 -0.825 -40.600 1.00 68.00 91 HIS A CA 1
ATOM 744 C C . HIS A 1 91 ? 25.556 -2.325 -40.407 1.00 68.00 91 HIS A C 1
ATOM 746 O O . HIS A 1 91 ? 25.449 -3.048 -41.395 1.00 68.00 91 HIS A O 1
ATOM 752 N N . GLU A 1 92 ? 25.375 -2.795 -39.169 1.00 64.44 92 GLU A N 1
ATOM 753 C CA . GLU A 1 92 ? 25.021 -4.193 -38.853 1.00 64.44 92 GLU A CA 1
ATOM 754 C C . GLU A 1 92 ? 23.512 -4.380 -38.602 1.00 64.44 92 GLU A C 1
ATOM 756 O O . GLU A 1 92 ? 23.020 -5.495 -38.390 1.00 64.44 92 GLU A O 1
ATOM 761 N N . MET A 1 93 ? 22.747 -3.284 -38.631 1.00 67.62 93 MET A N 1
ATOM 762 C CA . MET A 1 93 ? 21.349 -3.269 -38.224 1.00 67.62 93 MET A CA 1
ATOM 763 C C . MET A 1 93 ? 20.443 -3.804 -39.342 1.00 67.62 93 MET A C 1
ATOM 765 O O . MET A 1 93 ? 20.037 -3.093 -40.259 1.00 67.62 93 MET A O 1
ATOM 769 N N . ARG A 1 94 ? 20.088 -5.091 -39.262 1.00 75.69 94 ARG A N 1
ATOM 770 C CA . ARG A 1 94 ? 19.016 -5.656 -40.096 1.00 75.69 94 ARG A CA 1
ATOM 771 C C . ARG A 1 94 ? 17.653 -5.135 -39.594 1.00 75.69 94 ARG A C 1
ATOM 773 O O . ARG A 1 94 ? 17.395 -5.248 -38.393 1.00 75.69 94 ARG A O 1
ATOM 780 N N . PRO A 1 95 ? 16.743 -4.664 -40.468 1.00 75.44 95 PRO A N 1
ATOM 781 C CA . PRO A 1 95 ? 15.419 -4.154 -40.065 1.00 75.44 95 PRO A CA 1
ATOM 782 C C . PRO A 1 95 ? 14.548 -5.197 -39.326 1.00 75.44 95 PRO A C 1
ATOM 784 O O . PRO A 1 95 ? 13.749 -4.869 -38.448 1.00 75.44 95 PRO A O 1
ATOM 787 N N . GLU A 1 96 ? 14.765 -6.484 -39.606 1.00 78.62 96 GLU A N 1
ATOM 788 C CA . GLU A 1 96 ? 14.189 -7.627 -38.874 1.00 78.62 96 GLU A CA 1
ATOM 789 C C . GLU A 1 96 ? 14.579 -7.630 -37.378 1.00 78.62 96 GLU A C 1
ATOM 791 O O . GLU A 1 96 ? 13.764 -7.922 -36.503 1.00 78.62 96 GLU A O 1
ATOM 796 N N . THR A 1 97 ? 15.823 -7.265 -37.052 1.00 78.88 97 THR A N 1
ATOM 797 C CA . THR A 1 97 ? 16.341 -7.265 -35.675 1.00 78.88 97 THR A CA 1
ATOM 798 C C . THR A 1 97 ? 15.814 -6.069 -34.882 1.00 78.88 97 THR A C 1
ATOM 800 O O . THR A 1 97 ? 15.480 -6.202 -33.703 1.00 78.88 97 THR A O 1
ATOM 803 N N . GLU A 1 98 ? 15.689 -4.909 -35.528 1.00 80.25 98 GLU A N 1
ATOM 804 C CA . GLU A 1 98 ? 15.146 -3.690 -34.921 1.00 80.25 98 GLU A CA 1
ATOM 805 C C . GLU A 1 98 ? 13.691 -3.886 -34.468 1.00 80.25 98 GLU A C 1
ATOM 807 O O . GLU A 1 98 ? 13.347 -3.636 -33.306 1.00 80.25 98 GLU A O 1
ATOM 812 N N . SER A 1 99 ? 12.848 -4.415 -35.358 1.00 82.00 99 SER A N 1
ATOM 813 C CA . SER A 1 99 ? 11.435 -4.679 -35.066 1.00 82.00 99 SER A CA 1
ATOM 814 C C . SER A 1 99 ? 11.242 -5.681 -33.914 1.00 82.00 99 SER A C 1
ATOM 816 O O . SER A 1 99 ? 10.367 -5.486 -33.061 1.00 82.00 99 SER A O 1
ATOM 818 N N . LEU A 1 100 ? 12.104 -6.701 -33.805 1.00 82.62 100 LEU A N 1
ATOM 819 C CA . LEU A 1 100 ? 12.099 -7.661 -32.695 1.00 82.62 100 LEU A CA 1
ATOM 820 C C . LEU A 1 100 ? 12.421 -6.999 -31.342 1.00 82.62 100 LEU A C 1
ATOM 822 O O . LEU A 1 100 ? 11.780 -7.311 -30.330 1.00 82.62 100 LEU A O 1
ATOM 826 N N . TYR A 1 101 ? 13.393 -6.083 -31.304 1.00 83.50 101 TYR A N 1
ATOM 827 C CA . TYR A 1 101 ? 13.747 -5.346 -30.086 1.00 83.50 101 TYR A CA 1
ATOM 828 C C . TYR A 1 101 ? 12.648 -4.375 -29.659 1.00 83.50 101 TYR A C 1
ATOM 830 O O . TYR A 1 101 ? 12.274 -4.362 -28.483 1.00 83.50 101 TYR A O 1
ATOM 838 N N . LEU A 1 102 ? 12.079 -3.626 -30.606 1.00 82.81 102 LEU A N 1
ATOM 839 C CA . LEU A 1 102 ? 10.932 -2.746 -30.361 1.00 82.81 102 LEU A CA 1
ATOM 840 C C . LEU A 1 102 ? 9.752 -3.536 -29.775 1.00 82.81 102 LEU A C 1
ATOM 842 O O . LEU A 1 102 ? 9.195 -3.152 -28.744 1.00 82.81 102 LEU A O 1
ATOM 846 N N . MET A 1 103 ? 9.424 -4.702 -30.345 1.00 84.75 103 MET A N 1
ATOM 847 C CA . MET A 1 103 ? 8.363 -5.574 -29.823 1.00 84.75 103 MET A CA 1
ATOM 848 C C . MET A 1 103 ? 8.631 -6.015 -28.374 1.00 84.75 103 MET A C 1
ATOM 850 O O . MET A 1 103 ? 7.730 -5.992 -27.525 1.00 84.75 103 MET A O 1
ATOM 854 N N . ARG A 1 104 ? 9.869 -6.425 -28.072 1.00 86.94 104 ARG A N 1
ATOM 855 C CA . ARG A 1 104 ? 10.277 -6.832 -26.719 1.00 86.94 104 ARG A CA 1
ATOM 856 C C . ARG A 1 104 ? 10.222 -5.660 -25.735 1.00 86.94 104 ARG A C 1
ATOM 858 O O . ARG A 1 104 ? 9.759 -5.850 -24.610 1.00 86.94 104 ARG A O 1
ATOM 865 N N . MET A 1 105 ? 10.594 -4.458 -26.168 1.00 83.56 105 MET A N 1
ATOM 866 C CA . MET A 1 105 ? 10.542 -3.237 -25.362 1.00 83.56 105 MET A CA 1
ATOM 867 C C . MET A 1 105 ? 9.103 -2.866 -24.981 1.00 83.56 105 MET A C 1
ATOM 869 O O . MET A 1 105 ? 8.831 -2.651 -23.801 1.00 83.56 105 MET A O 1
ATOM 873 N N . PHE A 1 106 ? 8.152 -2.911 -25.920 1.00 85.38 106 PHE A N 1
ATOM 874 C CA . PHE A 1 106 ? 6.732 -2.674 -25.616 1.00 85.38 106 PHE A CA 1
ATOM 875 C C . PHE A 1 106 ? 6.138 -3.724 -24.669 1.00 85.38 106 PHE A C 1
ATOM 877 O O . PHE A 1 106 ? 5.238 -3.433 -23.874 1.00 85.38 106 PHE A O 1
ATOM 884 N N . ARG A 1 107 ? 6.620 -4.971 -24.729 1.00 85.31 107 ARG A N 1
ATOM 885 C CA . ARG A 1 107 ? 6.224 -6.007 -23.764 1.00 85.31 107 ARG A CA 1
ATOM 886 C C . ARG A 1 107 ? 6.779 -5.699 -22.371 1.00 85.31 107 ARG A C 1
ATOM 888 O O . ARG A 1 107 ? 6.018 -5.740 -21.409 1.00 85.31 107 ARG A O 1
ATOM 895 N N . ALA A 1 108 ? 8.057 -5.341 -22.269 1.00 88.19 108 ALA A N 1
ATOM 896 C CA . ALA A 1 108 ? 8.688 -4.996 -20.998 1.00 88.19 108 ALA A CA 1
ATOM 897 C C . ALA A 1 108 ? 8.071 -3.735 -20.365 1.00 88.19 108 ALA A C 1
ATOM 899 O O . ALA A 1 108 ? 7.764 -3.741 -19.176 1.00 88.19 108 ALA A O 1
ATOM 900 N N . GLN A 1 109 ? 7.793 -2.701 -21.163 1.00 87.31 109 GLN A N 1
ATOM 901 C CA . GLN A 1 109 ? 7.160 -1.458 -20.718 1.00 87.31 109 GLN A CA 1
ATOM 902 C C . GLN A 1 109 ? 5.762 -1.700 -20.125 1.00 87.31 109 GLN A C 1
ATOM 904 O O . GLN A 1 109 ? 5.454 -1.209 -19.040 1.00 87.31 109 GLN A O 1
ATOM 909 N N . ARG A 1 110 ? 4.929 -2.516 -20.789 1.00 91.31 110 ARG A N 1
ATOM 910 C CA . ARG A 1 110 ? 3.610 -2.901 -20.256 1.00 91.31 110 ARG A CA 1
ATOM 911 C C . ARG A 1 110 ? 3.721 -3.712 -18.971 1.00 91.31 110 ARG A C 1
ATOM 913 O O . ARG A 1 110 ? 3.001 -3.427 -18.019 1.00 91.31 110 ARG A O 1
ATOM 920 N N . ASN A 1 111 ? 4.628 -4.687 -18.929 1.00 89.12 111 ASN A N 1
ATOM 921 C CA . ASN A 1 111 ? 4.835 -5.507 -17.737 1.00 89.12 111 ASN A CA 1
ATOM 922 C C . ASN A 1 111 ? 5.275 -4.650 -16.543 1.00 89.12 111 ASN A C 1
ATOM 924 O O . ASN A 1 111 ? 4.747 -4.825 -15.450 1.00 89.12 111 ASN A O 1
ATOM 928 N N . PHE A 1 112 ? 6.157 -3.674 -16.760 1.00 90.38 112 PHE A N 1
ATOM 929 C CA . PHE A 1 112 ? 6.560 -2.718 -15.732 1.00 90.38 112 PHE A CA 1
ATOM 930 C C . PHE A 1 112 ? 5.384 -1.898 -15.199 1.00 90.38 112 PHE A C 1
ATOM 932 O O . PHE A 1 112 ? 5.205 -1.829 -13.983 1.00 90.38 112 PHE A O 1
ATOM 939 N N . TYR A 1 113 ? 4.538 -1.351 -16.078 1.00 91.50 113 TYR A N 1
ATOM 940 C CA . TYR A 1 113 ? 3.351 -0.612 -15.640 1.00 91.50 113 TYR A CA 1
ATOM 941 C C . TYR A 1 113 ? 2.375 -1.489 -14.849 1.00 91.50 113 TYR A C 1
ATOM 943 O O . TYR A 1 113 ? 1.868 -1.043 -13.825 1.00 91.50 113 TYR A O 1
ATOM 951 N N . ILE A 1 114 ? 2.161 -2.743 -15.263 1.00 89.50 114 ILE A N 1
ATOM 952 C CA . ILE A 1 114 ? 1.309 -3.692 -14.528 1.00 89.50 114 ILE A CA 1
ATOM 953 C C . ILE A 1 114 ? 1.895 -3.984 -13.144 1.00 89.50 114 ILE A C 1
ATOM 955 O O . ILE A 1 114 ? 1.170 -3.924 -12.149 1.00 89.50 114 ILE A O 1
ATOM 959 N N . THR A 1 115 ? 3.202 -4.256 -13.056 1.00 89.62 115 THR A N 1
ATOM 960 C CA . THR A 1 115 ? 3.856 -4.503 -11.764 1.00 89.62 115 THR A CA 1
ATOM 961 C C . THR A 1 115 ? 3.802 -3.271 -10.866 1.00 89.62 115 THR A C 1
ATOM 963 O O . THR A 1 115 ? 3.383 -3.393 -9.724 1.00 89.62 115 THR A O 1
ATOM 966 N N . GLY A 1 116 ? 4.105 -2.075 -11.380 1.00 90.44 116 GLY A N 1
ATOM 967 C CA . GLY A 1 116 ? 4.066 -0.833 -10.605 1.00 90.44 116 GLY A CA 1
ATOM 968 C C . GLY A 1 116 ? 2.659 -0.463 -10.133 1.00 90.44 116 GLY A C 1
ATOM 969 O O . GLY A 1 116 ? 2.473 -0.096 -8.975 1.00 90.44 116 GLY A O 1
ATOM 970 N N . PHE A 1 117 ? 1.647 -0.625 -10.990 1.00 91.12 117 PHE A N 1
ATOM 971 C CA . PHE A 1 117 ? 0.254 -0.406 -10.601 1.00 91.12 117 PHE A CA 1
ATOM 972 C C . PHE A 1 117 ? -0.201 -1.402 -9.527 1.00 91.12 117 PHE A C 1
ATOM 974 O O . PHE A 1 117 ? -0.871 -1.014 -8.573 1.00 91.12 117 PHE A O 1
ATOM 981 N N . SER A 1 118 ? 0.220 -2.666 -9.630 1.00 87.56 118 SER A N 1
ATOM 982 C CA . SER A 1 118 ? -0.084 -3.687 -8.620 1.00 87.56 118 SER A CA 1
ATOM 983 C C . SER A 1 118 ? 0.507 -3.334 -7.251 1.00 87.56 118 SER A C 1
ATOM 985 O O . SER A 1 118 ? -0.176 -3.499 -6.244 1.00 87.56 118 SER A O 1
ATOM 987 N N . LEU A 1 119 ? 1.729 -2.783 -7.200 1.00 87.81 119 LEU A N 1
ATOM 988 C CA . LEU A 1 119 ? 2.341 -2.288 -5.955 1.00 87.81 119 LEU A CA 1
ATOM 989 C C . LEU A 1 119 ? 1.546 -1.156 -5.332 1.00 87.81 119 LEU A C 1
ATOM 991 O O . LEU A 1 119 ? 1.298 -1.155 -4.128 1.00 87.81 119 LEU A O 1
ATOM 995 N N . PHE A 1 120 ? 1.171 -0.186 -6.162 1.00 89.44 120 PHE A N 1
ATOM 996 C CA . PHE A 1 120 ? 0.436 0.982 -5.717 1.00 89.44 120 PHE A CA 1
ATOM 997 C C . PHE A 1 120 ? -0.923 0.580 -5.140 1.00 89.44 120 PHE A C 1
ATOM 999 O O . PHE A 1 120 ? -1.254 0.955 -4.017 1.00 89.44 120 PHE A O 1
ATOM 1006 N N . VAL A 1 121 ? -1.678 -0.247 -5.868 1.00 88.44 121 VAL A N 1
ATOM 1007 C CA . VAL A 1 121 ? -2.972 -0.757 -5.402 1.00 88.44 121 VAL A CA 1
ATOM 1008 C C . VAL A 1 121 ? -2.804 -1.600 -4.143 1.00 88.44 121 VAL A C 1
ATOM 1010 O O . VAL A 1 121 ? -3.561 -1.412 -3.195 1.00 88.44 121 VAL A O 1
ATOM 1013 N N . TRP A 1 122 ? -1.802 -2.481 -4.085 1.00 87.38 122 TRP A N 1
ATOM 1014 C CA . TRP A 1 122 ? -1.525 -3.270 -2.884 1.00 87.38 122 TRP A CA 1
ATOM 1015 C C . TRP A 1 122 ? -1.250 -2.377 -1.668 1.00 87.38 122 TRP A C 1
ATOM 1017 O O . TRP A 1 122 ? -1.826 -2.609 -0.608 1.00 87.38 122 TRP A O 1
ATOM 1027 N N . PHE A 1 123 ? -0.440 -1.327 -1.821 1.00 86.88 123 PHE A N 1
ATOM 1028 C CA . PHE A 1 123 ? -0.150 -0.370 -0.751 1.00 86.88 123 PHE A CA 1
ATOM 1029 C C . PHE A 1 123 ? -1.412 0.362 -0.279 1.00 86.88 123 PHE A C 1
ATOM 1031 O O . PHE A 1 123 ? -1.670 0.436 0.924 1.00 86.88 123 PHE A O 1
ATOM 1038 N N . VAL A 1 124 ? -2.224 0.865 -1.216 1.00 88.56 124 VAL A N 1
ATOM 1039 C CA . VAL A 1 124 ? -3.482 1.558 -0.899 1.00 88.56 124 VAL A CA 1
ATOM 1040 C C . VAL A 1 124 ? -4.447 0.619 -0.176 1.00 88.56 124 VAL A C 1
ATOM 1042 O O . VAL A 1 124 ? -4.970 0.977 0.877 1.00 88.56 124 VAL A O 1
ATOM 1045 N N . LEU A 1 125 ? -4.645 -0.598 -0.687 1.00 84.06 125 LEU A N 1
ATOM 1046 C CA . LEU A 1 125 ? -5.511 -1.595 -0.057 1.00 84.06 125 LEU A CA 1
ATOM 1047 C C . LEU A 1 125 ? -5.001 -1.990 1.328 1.00 84.06 125 LEU A C 1
ATOM 1049 O O . LEU A 1 125 ? -5.784 -2.036 2.272 1.00 84.06 125 LEU A O 1
ATOM 1053 N N . HIS A 1 126 ? -3.697 -2.220 1.482 1.00 82.38 126 HIS A N 1
ATOM 1054 C CA . HIS A 1 126 ? -3.100 -2.560 2.772 1.00 82.38 126 HIS A CA 1
ATOM 1055 C C . HIS A 1 126 ? -3.305 -1.444 3.804 1.00 82.38 126 HIS A C 1
ATOM 1057 O O . HIS A 1 126 ? -3.717 -1.710 4.938 1.00 82.38 126 HIS A O 1
ATOM 1063 N N . ARG A 1 127 ? -3.098 -0.185 3.398 1.00 84.31 127 ARG A N 1
ATOM 1064 C CA . ARG A 1 127 ? -3.347 0.992 4.238 1.00 84.31 127 ARG A CA 1
ATOM 1065 C C . ARG A 1 127 ? -4.819 1.097 4.631 1.00 84.31 127 ARG A C 1
ATOM 1067 O O . ARG A 1 127 ? -5.104 1.301 5.809 1.00 84.31 127 ARG A O 1
ATOM 1074 N N . LEU A 1 128 ? -5.735 0.934 3.678 1.00 83.62 128 LEU A N 1
ATOM 1075 C CA . LEU A 1 128 ? -7.178 0.995 3.923 1.00 83.62 128 LEU A CA 1
ATOM 1076 C C . LEU A 1 128 ? -7.651 -0.118 4.862 1.00 83.62 128 LEU A C 1
ATOM 1078 O O . LEU A 1 128 ? -8.356 0.167 5.822 1.00 83.62 128 LEU A O 1
ATOM 1082 N N . VAL A 1 129 ? -7.228 -1.364 4.638 1.00 82.12 129 VAL A N 1
ATOM 1083 C CA . VAL A 1 129 ? -7.586 -2.510 5.492 1.00 82.12 129 VAL A CA 1
ATOM 1084 C C . VAL A 1 129 ? -7.027 -2.339 6.905 1.00 82.12 129 VAL A C 1
ATOM 1086 O O . VAL A 1 129 ? -7.716 -2.648 7.878 1.00 82.12 129 VAL A O 1
ATOM 1089 N N . SER A 1 130 ? -5.805 -1.813 7.035 1.00 75.69 130 SER A N 1
ATOM 1090 C CA . SER A 1 130 ? -5.195 -1.558 8.346 1.00 75.69 130 SER A CA 1
ATOM 1091 C C . SER A 1 130 ? -5.970 -0.494 9.125 1.00 75.69 130 SER A C 1
ATOM 1093 O O . SER A 1 130 ? -6.308 -0.720 10.284 1.00 75.69 130 SER A O 1
ATOM 1095 N N . LEU A 1 131 ? -6.316 0.620 8.468 1.00 76.25 131 LEU A N 1
ATOM 1096 C CA . LEU A 1 131 ? -7.135 1.681 9.062 1.00 76.25 131 LEU A CA 1
ATOM 1097 C C . LEU A 1 131 ? -8.543 1.186 9.411 1.00 76.25 131 LEU A C 1
ATOM 1099 O O . LEU A 1 131 ? -9.050 1.485 10.488 1.00 76.25 131 LEU A O 1
ATOM 1103 N N . LEU A 1 132 ? -9.166 0.394 8.537 1.00 78.69 132 LEU A N 1
ATOM 1104 C CA . LEU A 1 132 ? -10.491 -0.171 8.786 1.00 78.69 132 LEU A CA 1
ATOM 1105 C C . LEU A 1 132 ? -10.476 -1.133 9.980 1.00 78.69 132 LEU A C 1
ATOM 1107 O O . LEU A 1 132 ? -11.377 -1.099 10.812 1.00 78.69 132 LEU A O 1
ATOM 1111 N N . SER A 1 133 ? -9.429 -1.951 10.099 1.00 77.19 133 SER A N 1
ATOM 1112 C CA . SER A 1 133 ? -9.250 -2.864 11.233 1.00 77.19 133 SER A CA 1
ATOM 1113 C C . SER A 1 133 ? -9.033 -2.115 12.549 1.00 77.19 133 SER A C 1
ATOM 1115 O O . SER A 1 133 ? -9.494 -2.565 13.597 1.00 77.19 133 SER A O 1
ATOM 1117 N N . GLU A 1 134 ? -8.324 -0.985 12.516 1.00 77.12 134 GLU A N 1
ATOM 1118 C CA . GLU A 1 134 ? -8.133 -0.116 13.680 1.00 77.12 134 GLU A CA 1
ATOM 1119 C C . GLU A 1 134 ? -9.447 0.557 14.093 1.00 77.12 134 GLU A C 1
ATOM 1121 O O . GLU A 1 134 ? -9.822 0.492 15.263 1.00 77.12 134 GLU A O 1
ATOM 1126 N N . HIS A 1 135 ? -10.210 1.084 13.132 1.00 70.69 135 HIS A N 1
ATOM 1127 C CA . HIS A 1 135 ? -11.544 1.634 13.382 1.00 70.69 135 HIS A CA 1
ATOM 1128 C C . HIS A 1 135 ? -12.519 0.592 13.945 1.00 70.69 135 HIS A C 1
ATOM 1130 O O . HIS A 1 135 ? -13.202 0.875 14.928 1.00 70.69 135 HIS A O 1
ATOM 1136 N N . ALA A 1 136 ? -12.545 -0.622 13.388 1.00 78.00 136 ALA A N 1
ATOM 1137 C CA . ALA A 1 136 ? -13.408 -1.699 13.870 1.00 78.00 136 ALA A CA 1
ATOM 1138 C C . ALA A 1 136 ? -13.071 -2.104 15.316 1.00 78.00 136 ALA A C 1
ATOM 1140 O O . ALA A 1 136 ? -13.968 -2.312 16.133 1.00 78.00 136 ALA A O 1
ATOM 1141 N N . LYS A 1 137 ? -11.777 -2.164 15.664 1.00 77.44 137 LYS A N 1
ATOM 1142 C CA . LYS A 1 137 ? -11.337 -2.439 17.041 1.00 77.44 137 LYS A CA 1
ATOM 1143 C C . LYS A 1 137 ? -11.706 -1.315 17.997 1.00 77.44 137 LYS A C 1
ATOM 1145 O O . LYS A 1 137 ? -12.154 -1.607 19.102 1.00 77.44 137 LYS A O 1
ATOM 1150 N N . MET A 1 138 ? -11.540 -0.059 17.581 1.00 76.06 138 MET A N 1
ATOM 1151 C CA . MET A 1 138 ? -11.907 1.083 18.417 1.00 76.06 138 MET A CA 1
ATOM 1152 C C . MET A 1 138 ? -13.411 1.111 18.696 1.00 76.06 138 MET A C 1
ATOM 1154 O O . MET A 1 138 ? -13.786 1.188 19.862 1.00 76.06 138 MET A O 1
ATOM 1158 N N . GLN A 1 139 ? -14.263 0.924 17.683 1.00 77.50 139 GLN A N 1
ATOM 1159 C CA . GLN A 1 139 ? -15.719 0.875 17.879 1.00 77.50 139 GLN A CA 1
ATOM 1160 C C . GLN A 1 139 ? -16.153 -0.286 18.785 1.00 77.50 139 GLN A C 1
ATOM 1162 O O . GLN A 1 139 ? -16.977 -0.098 19.678 1.00 77.50 139 GLN A O 1
ATOM 1167 N N . ALA A 1 140 ? -15.563 -1.474 18.617 1.00 76.19 140 ALA A N 1
ATOM 1168 C CA . ALA A 1 140 ? -15.849 -2.608 19.495 1.00 76.19 140 ALA A CA 1
ATOM 1169 C C . ALA A 1 140 ? -15.388 -2.354 20.943 1.00 76.19 140 ALA A C 1
ATOM 1171 O O . ALA A 1 140 ? -16.079 -2.726 21.891 1.00 76.19 140 ALA A O 1
ATOM 1172 N N . SER A 1 141 ? -14.235 -1.701 21.128 1.00 75.81 141 SER A N 1
ATOM 1173 C CA . SER A 1 141 ? -13.731 -1.339 22.459 1.00 75.81 141 SER A CA 1
ATOM 1174 C C . SER A 1 141 ? -14.557 -0.236 23.125 1.00 75.81 141 SER A C 1
ATOM 1176 O O . SER A 1 141 ? -14.731 -0.257 24.342 1.00 75.81 141 SER A O 1
ATOM 1178 N N . GLU A 1 142 ? -15.110 0.688 22.339 1.00 72.69 142 GLU A N 1
ATOM 1179 C CA . GLU A 1 142 ? -16.005 1.744 22.808 1.00 72.69 142 GLU A CA 1
ATOM 1180 C C . GLU A 1 1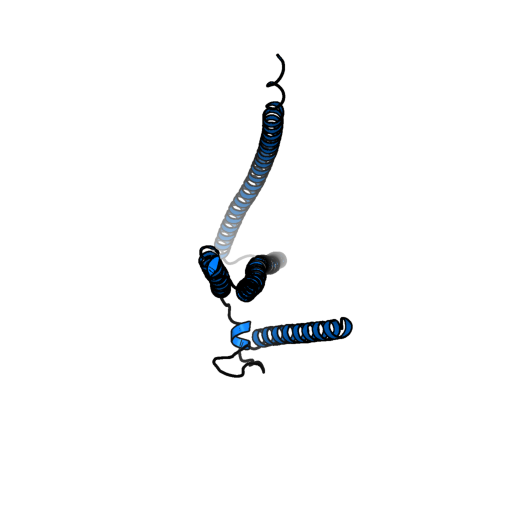42 ? -17.330 1.144 23.294 1.00 72.69 142 GLU A C 1
ATOM 1182 O O . GLU A 1 142 ? -17.742 1.397 24.426 1.00 72.69 142 GLU A O 1
ATOM 1187 N N . GLU A 1 143 ? -17.943 0.254 22.507 1.00 76.62 143 GLU A N 1
ATOM 1188 C CA . GLU A 1 143 ? -19.175 -0.437 22.904 1.00 76.62 143 GLU A CA 1
ATOM 1189 C C . GLU A 1 143 ? -18.961 -1.328 24.143 1.00 76.62 143 GLU A C 1
ATOM 1191 O O . GLU A 1 143 ? -19.811 -1.378 25.038 1.00 76.62 143 GLU A O 1
ATOM 1196 N N . ALA A 1 144 ? -17.805 -1.994 24.242 1.00 80.62 144 ALA A N 1
ATOM 1197 C CA . ALA A 1 144 ? -17.434 -2.769 25.425 1.00 80.62 144 ALA A CA 1
ATOM 1198 C C . ALA A 1 144 ? -17.230 -1.879 26.665 1.00 80.62 144 ALA A C 1
ATOM 1200 O O . ALA A 1 144 ? -17.723 -2.213 27.743 1.00 80.62 144 ALA A O 1
ATOM 1201 N N . SER A 1 145 ? -16.567 -0.729 26.511 1.00 75.62 145 SER A N 1
ATOM 1202 C CA . SER A 1 145 ? -16.327 0.225 27.605 1.00 75.62 145 SER A CA 1
ATOM 1203 C C . SER A 1 145 ? -17.632 0.840 28.117 1.00 75.62 145 SER A C 1
ATOM 1205 O O . SER A 1 145 ? -17.818 0.963 29.327 1.00 75.62 145 SER A O 1
ATOM 1207 N N . ILE A 1 146 ? -18.578 1.151 27.223 1.00 85.62 146 ILE A N 1
ATOM 1208 C CA . ILE A 1 146 ? -19.915 1.641 27.595 1.00 85.62 146 ILE A CA 1
ATOM 1209 C C . ILE A 1 146 ? -20.684 0.575 28.385 1.00 85.62 146 ILE A C 1
ATOM 1211 O O . ILE A 1 146 ? -21.249 0.881 29.438 1.00 85.62 146 ILE A O 1
ATOM 1215 N N . LYS A 1 147 ? -20.672 -0.687 27.934 1.00 88.31 147 LYS A N 1
ATOM 1216 C CA . LYS A 1 147 ? -21.310 -1.800 28.663 1.00 88.31 147 LYS A CA 1
ATOM 1217 C C . LYS A 1 147 ? -20.671 -2.020 30.035 1.00 88.31 147 LYS A C 1
ATOM 1219 O O . LYS A 1 147 ? -21.381 -2.244 31.015 1.00 88.31 147 LYS A O 1
ATOM 1224 N N . GLN A 1 148 ? -19.347 -1.906 30.126 1.00 81.88 148 GLN A N 1
ATOM 1225 C CA . GLN A 1 148 ? -18.626 -2.010 31.392 1.00 81.88 148 GLN A CA 1
ATOM 1226 C C . GLN A 1 148 ? -18.998 -0.864 32.349 1.00 81.88 148 GLN A C 1
ATOM 1228 O O . GLN A 1 148 ? -19.322 -1.132 33.507 1.00 81.88 148 GLN A O 1
ATOM 1233 N N . ALA A 1 149 ? -19.061 0.381 31.868 1.00 81.25 149 ALA A N 1
ATOM 1234 C CA . ALA A 1 149 ? -19.489 1.533 32.663 1.00 81.25 149 ALA A CA 1
ATOM 1235 C C . ALA A 1 149 ? -20.936 1.386 33.167 1.00 81.25 149 ALA A C 1
ATOM 1237 O O . ALA A 1 149 ? -21.189 1.542 34.358 1.00 81.25 149 ALA A O 1
ATOM 1238 N N . GLN A 1 150 ? -21.873 0.991 32.298 1.00 86.44 150 GLN A N 1
ATOM 1239 C CA . GLN A 1 150 ? -23.269 0.747 32.680 1.00 86.44 150 GLN A CA 1
ATOM 1240 C C . GLN A 1 150 ? -23.402 -0.365 33.724 1.00 86.44 150 GLN A C 1
ATOM 1242 O O . GLN A 1 150 ? -24.181 -0.230 34.667 1.00 86.44 150 GLN A O 1
ATOM 1247 N N . SER A 1 151 ? -22.628 -1.447 33.592 1.00 83.62 151 SER A N 1
ATOM 1248 C CA . SER A 1 151 ? -22.631 -2.535 34.574 1.00 83.62 151 SER A CA 1
ATOM 1249 C C . SER A 1 151 ? -22.129 -2.078 35.949 1.00 83.62 151 SER A C 1
ATOM 1251 O O . SER A 1 151 ? -22.730 -2.427 36.965 1.00 83.62 151 SER A O 1
ATOM 1253 N N . ALA A 1 152 ? -21.097 -1.228 35.986 1.00 79.62 152 ALA A N 1
ATOM 1254 C CA . ALA A 1 152 ? -20.573 -0.644 37.216 1.00 79.62 152 ALA A CA 1
ATOM 1255 C C . ALA A 1 152 ? -21.565 0.352 37.841 1.00 79.62 152 ALA A C 1
ATOM 1257 O O . ALA A 1 152 ? -21.794 0.312 39.050 1.00 79.62 152 ALA A O 1
ATOM 1258 N N . THR A 1 153 ? -22.222 1.192 37.032 1.00 84.69 153 THR A N 1
ATOM 1259 C CA . THR A 1 153 ? -23.272 2.110 37.503 1.00 84.69 153 THR A CA 1
ATOM 1260 C C . THR A 1 153 ? -24.488 1.357 38.044 1.00 84.69 153 THR A C 1
ATOM 1262 O O . THR A 1 153 ? -25.001 1.714 39.101 1.00 84.69 153 THR A O 1
ATOM 1265 N N . ALA A 1 154 ? -24.929 0.288 37.376 1.00 84.44 154 ALA A 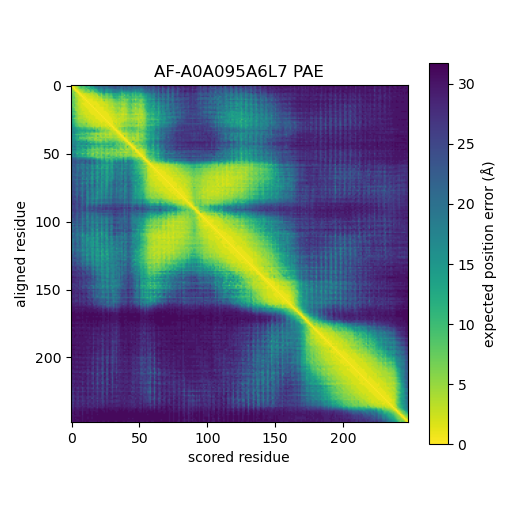N 1
ATOM 1266 C CA . ALA A 1 154 ? -26.037 -0.543 37.846 1.00 84.44 154 ALA A CA 1
ATOM 1267 C C . ALA A 1 154 ? -25.691 -1.287 39.148 1.00 84.44 154 ALA A C 1
ATOM 1269 O O . ALA A 1 154 ? -26.537 -1.407 40.034 1.00 84.44 154 ALA A O 1
ATOM 1270 N N . ALA A 1 155 ? -24.449 -1.759 39.299 1.00 85.81 155 ALA A N 1
ATOM 1271 C CA . ALA A 1 155 ? -23.971 -2.343 40.551 1.00 85.81 155 ALA A CA 1
ATOM 1272 C C . ALA A 1 155 ? -23.940 -1.307 41.690 1.00 85.81 155 ALA A C 1
ATOM 1274 O O . ALA A 1 155 ? -24.405 -1.601 42.789 1.00 85.81 155 ALA A O 1
ATOM 1275 N N . ALA A 1 156 ? -23.477 -0.083 41.417 1.00 83.94 156 ALA A N 1
ATOM 1276 C CA . ALA A 1 156 ? -23.494 1.011 42.386 1.00 83.94 156 ALA A CA 1
ATOM 1277 C C . ALA A 1 156 ? -24.926 1.407 42.794 1.00 83.94 156 ALA A C 1
ATOM 1279 O O . ALA A 1 156 ? -25.193 1.576 43.980 1.00 83.94 156 ALA A O 1
ATOM 1280 N N . GLN A 1 157 ? -25.867 1.482 41.845 1.00 84.25 157 GLN A N 1
ATOM 1281 C CA . GLN A 1 157 ? -27.284 1.736 42.141 1.00 84.25 157 GLN A CA 1
ATOM 1282 C C . GLN A 1 157 ? -27.887 0.648 43.032 1.00 84.25 157 GLN A C 1
ATOM 1284 O O . GLN A 1 157 ? -28.556 0.968 44.006 1.00 84.25 157 GLN A O 1
ATOM 1289 N N . ARG A 1 158 ? -27.592 -0.630 42.764 1.00 83.31 158 ARG A N 1
ATOM 1290 C CA . ARG A 1 158 ? -28.065 -1.741 43.607 1.00 83.31 158 ARG A CA 1
ATOM 12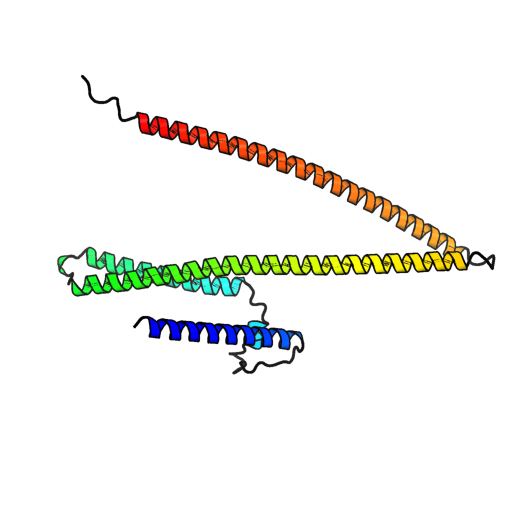91 C C . ARG A 1 158 ? -27.551 -1.656 45.043 1.00 83.31 158 ARG A C 1
ATOM 1293 O O . ARG A 1 158 ? -28.311 -1.939 45.963 1.00 83.31 158 ARG A O 1
ATOM 1300 N N . LEU A 1 159 ? -26.293 -1.258 45.236 1.00 81.06 159 LEU A N 1
ATOM 1301 C CA . LEU A 1 159 ? -25.725 -1.046 46.571 1.00 81.06 159 LEU A CA 1
ATOM 1302 C C . LEU A 1 159 ? -26.394 0.137 47.289 1.00 81.06 159 LEU A C 1
ATOM 1304 O O . LEU A 1 159 ? -26.712 0.033 48.472 1.00 81.06 159 LEU A O 1
ATOM 1308 N N . LEU A 1 160 ? -26.672 1.230 46.572 1.00 81.19 160 LEU A N 1
ATOM 1309 C CA . LEU A 1 160 ? -27.398 2.381 47.121 1.00 81.19 160 LEU A CA 1
ATOM 1310 C C . LEU A 1 160 ? -28.852 2.030 47.480 1.00 81.19 160 LEU A C 1
ATOM 1312 O O . LEU A 1 160 ? -29.334 2.432 48.538 1.00 81.19 160 LEU A O 1
ATOM 1316 N N . ASP A 1 161 ? -29.541 1.238 46.661 1.00 78.75 161 ASP A N 1
ATOM 1317 C CA . ASP A 1 161 ? -30.916 0.813 46.942 1.00 78.75 161 ASP A CA 1
ATOM 1318 C C . ASP A 1 161 ? -30.981 -0.191 48.106 1.00 78.75 161 ASP A C 1
ATOM 1320 O O . ASP A 1 161 ? -31.861 -0.074 48.958 1.00 78.75 161 ASP A O 1
ATOM 1324 N N . GLN A 1 162 ? -30.018 -1.115 48.224 1.00 73.06 162 GLN A N 1
ATOM 1325 C CA . GLN A 1 162 ? -29.890 -1.969 49.416 1.00 73.06 162 GLN A CA 1
ATOM 1326 C C . GLN A 1 162 ? -29.620 -1.153 50.685 1.00 73.06 162 GLN A C 1
ATOM 1328 O O . GLN A 1 162 ? -30.192 -1.455 51.732 1.00 73.06 162 GLN A O 1
ATOM 1333 N N . SER A 1 163 ? -28.815 -0.089 50.600 1.00 59.72 163 SER A N 1
ATOM 1334 C CA . SER A 1 163 ? -28.583 0.794 51.749 1.00 59.72 163 SER A CA 1
ATOM 1335 C C . SER A 1 163 ? -29.846 1.553 52.178 1.00 59.72 163 SER A C 1
ATOM 1337 O O . SER A 1 163 ? -30.068 1.712 53.371 1.00 59.72 163 SER A O 1
ATOM 1339 N N . LYS A 1 164 ? -30.738 1.915 51.240 1.00 56.31 164 LYS A N 1
ATOM 1340 C CA . LYS A 1 164 ? -32.035 2.543 51.558 1.00 56.31 164 LYS A CA 1
ATOM 1341 C C . LYS A 1 164 ? -33.046 1.590 52.198 1.00 56.31 164 LYS A C 1
ATOM 1343 O O . LYS A 1 164 ? -33.870 2.032 52.988 1.00 56.31 164 LYS A O 1
ATOM 1348 N N . VAL A 1 165 ? -33.021 0.301 51.852 1.00 51.38 165 VAL A N 1
ATOM 1349 C CA . VAL A 1 165 ? -33.927 -0.705 52.446 1.00 51.38 165 VAL A CA 1
ATOM 1350 C C . VAL A 1 165 ? -33.493 -1.081 53.871 1.00 51.38 165 VAL A C 1
ATOM 1352 O O . VAL A 1 165 ? -34.326 -1.463 54.687 1.00 51.38 165 VAL A O 1
ATOM 1355 N N . THR A 1 166 ? -32.212 -0.903 54.198 1.00 44.09 166 THR A N 1
ATOM 1356 C CA . THR A 1 166 ? -31.637 -1.233 55.517 1.00 44.09 166 THR A CA 1
ATOM 1357 C C . THR A 1 166 ? -31.679 -0.053 56.504 1.00 44.09 166 THR A C 1
ATOM 1359 O O . THR A 1 166 ? -31.094 -0.128 57.573 1.00 44.09 166 THR A O 1
ATOM 1362 N N . ASP A 1 167 ? -32.388 1.030 56.172 1.00 41.56 167 ASP A N 1
ATOM 1363 C CA . ASP A 1 167 ? -32.514 2.236 57.013 1.00 41.56 167 ASP A CA 1
ATOM 1364 C C . ASP A 1 167 ? -33.770 2.204 57.913 1.00 41.56 167 ASP A C 1
ATOM 1366 O O . ASP A 1 167 ? -34.186 3.225 58.454 1.00 41.56 167 ASP A O 1
ATOM 1370 N N . SER A 1 168 ? -34.422 1.036 58.044 1.00 41.62 168 SER A N 1
ATOM 1371 C CA . SER A 1 168 ? -35.637 0.890 58.861 1.00 41.62 168 SER A CA 1
ATOM 1372 C C . SER A 1 168 ? -35.549 -0.049 60.054 1.00 41.62 168 SER A C 1
ATOM 1374 O O . SER A 1 168 ? -36.468 0.011 60.852 1.00 41.62 168 SER A O 1
ATOM 1376 N N . ASP A 1 169 ? -34.475 -0.815 60.270 1.00 41.41 169 ASP A N 1
ATOM 1377 C CA . ASP A 1 169 ? -34.313 -1.542 61.536 1.00 41.41 169 ASP A CA 1
ATOM 1378 C C . ASP A 1 169 ? -32.843 -1.870 61.841 1.00 41.41 169 ASP A C 1
ATOM 1380 O O . ASP A 1 169 ? -32.174 -2.562 61.073 1.00 41.41 169 ASP A O 1
ATOM 1384 N N . THR A 1 170 ? -32.425 -1.491 63.054 1.00 36.97 170 THR A N 1
ATOM 1385 C CA . THR A 1 170 ? -31.219 -1.899 63.811 1.00 36.97 170 THR A CA 1
ATOM 1386 C C . THR A 1 170 ? -30.080 -0.875 63.858 1.00 36.97 170 THR A C 1
ATOM 1388 O O . THR A 1 170 ? -29.171 -0.854 63.029 1.00 36.97 170 THR A O 1
ATOM 1391 N N . GLU A 1 171 ? -30.126 -0.067 64.923 1.00 43.69 171 GLU A N 1
ATOM 1392 C CA . GLU A 1 171 ? -28.966 0.575 65.540 1.00 43.69 171 GLU A CA 1
ATOM 1393 C C . GLU A 1 171 ? -27.915 -0.469 65.970 1.00 43.69 171 GLU A C 1
ATOM 1395 O O . GLU A 1 171 ? -28.236 -1.512 66.539 1.00 43.69 171 GLU A O 1
ATOM 1400 N N . ASP A 1 172 ? -26.660 -0.088 65.723 1.00 43.84 172 ASP A N 1
ATOM 1401 C CA . ASP A 1 172 ? -25.391 -0.545 66.297 1.00 43.84 172 ASP A CA 1
ATOM 1402 C C . ASP A 1 172 ? -24.845 -1.954 65.962 1.00 43.84 172 ASP A C 1
ATOM 1404 O O . ASP A 1 172 ? -25.334 -2.983 66.417 1.00 43.84 172 ASP A O 1
ATOM 1408 N N . ILE A 1 173 ? -23.700 -1.976 65.248 1.00 43.03 173 ILE A N 1
ATOM 1409 C CA . ILE A 1 173 ? -22.365 -2.461 65.700 1.00 43.03 173 ILE A CA 1
ATOM 1410 C C . ILE A 1 173 ? -21.461 -2.756 64.473 1.00 43.03 173 ILE A C 1
ATOM 1412 O O . ILE A 1 173 ? -21.555 -3.820 63.871 1.00 43.03 173 ILE A O 1
ATOM 1416 N N . TYR A 1 174 ? -20.560 -1.824 64.118 1.00 45.22 174 TYR A N 1
ATOM 1417 C CA . TYR A 1 174 ? -19.091 -2.020 64.026 1.00 45.22 174 TYR A CA 1
ATOM 1418 C C . TYR A 1 174 ? -18.417 -0.670 63.647 1.00 45.22 174 TYR A C 1
ATOM 1420 O O . TYR A 1 174 ? -18.572 -0.205 62.515 1.00 45.22 174 TYR A O 1
ATOM 1428 N N . PRO A 1 175 ? -17.687 0.002 64.561 1.00 53.38 175 PRO A N 1
ATOM 1429 C CA . PRO A 1 175 ? -17.125 1.337 64.303 1.00 53.38 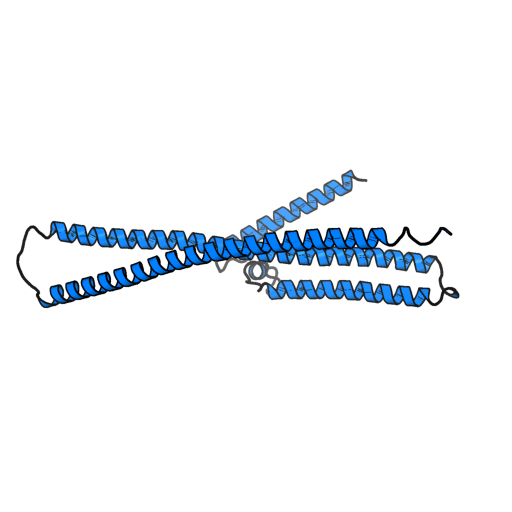175 PRO A CA 1
ATOM 1430 C C . PRO A 1 175 ? -15.923 1.332 63.337 1.00 53.38 175 PRO A C 1
ATOM 1432 O O . PRO A 1 175 ? -15.714 2.307 62.621 1.00 53.38 175 PRO A O 1
ATOM 1435 N N . ASP A 1 176 ? -15.190 0.219 63.243 1.00 51.38 176 ASP A N 1
ATOM 1436 C CA . ASP A 1 176 ? -13.932 0.118 62.481 1.00 51.38 176 ASP A CA 1
ATOM 1437 C C . ASP A 1 176 ? -14.151 0.051 60.951 1.00 51.38 176 ASP A C 1
ATOM 1439 O O . ASP A 1 176 ? -13.355 0.543 60.155 1.00 51.38 176 ASP A O 1
ATOM 1443 N N . THR A 1 177 ? -15.285 -0.505 60.504 1.00 57.41 177 THR A N 1
ATOM 1444 C CA . THR A 1 177 ? -15.622 -0.631 59.074 1.00 57.41 177 THR A CA 1
ATOM 1445 C C . THR A 1 177 ? -16.308 0.614 58.513 1.00 57.41 177 THR A C 1
ATOM 1447 O O . THR A 1 177 ? -16.135 0.927 57.339 1.00 57.41 177 THR A O 1
ATOM 1450 N N . MET A 1 178 ? -17.055 1.364 59.330 1.00 54.88 178 MET A N 1
ATOM 1451 C CA . MET A 1 178 ? -17.742 2.594 58.906 1.00 54.88 178 MET A CA 1
ATOM 1452 C C . MET A 1 178 ? -16.757 3.751 58.674 1.00 54.88 178 MET A C 1
ATOM 1454 O O . MET A 1 178 ? -16.921 4.510 57.718 1.00 54.88 178 MET A O 1
ATOM 1458 N N . GLU A 1 179 ? -15.721 3.887 59.511 1.00 61.59 179 GLU A N 1
ATOM 1459 C CA . GLU A 1 179 ? -14.645 4.866 59.287 1.00 61.59 179 GLU A CA 1
ATOM 1460 C C . GLU A 1 179 ? -13.788 4.504 58.071 1.00 61.59 179 GLU A C 1
ATOM 1462 O O . GLU A 1 179 ? -13.521 5.377 57.244 1.00 61.59 179 GLU A O 1
ATOM 1467 N N . ALA A 1 180 ? -13.445 3.223 57.890 1.00 66.69 180 ALA A N 1
ATOM 1468 C CA . ALA A 1 180 ? -12.714 2.758 56.712 1.00 66.69 180 ALA A CA 1
ATOM 1469 C C . ALA A 1 180 ? -13.497 2.987 55.402 1.00 66.69 180 ALA A C 1
ATOM 1471 O O . ALA A 1 180 ? -12.930 3.489 54.430 1.00 66.69 180 ALA A O 1
ATOM 1472 N N . LEU A 1 181 ? -14.810 2.711 55.382 1.00 65.81 181 LEU A N 1
ATOM 1473 C CA . LEU A 1 181 ? -15.667 2.992 54.220 1.00 65.81 181 LEU A CA 1
ATOM 1474 C C . LEU A 1 181 ? -15.827 4.497 53.958 1.00 65.81 181 LEU A C 1
ATOM 1476 O O . LEU A 1 181 ? -15.843 4.917 52.800 1.00 65.81 181 LEU A O 1
ATOM 1480 N N . LYS A 1 182 ? -15.932 5.329 55.002 1.00 69.31 182 LYS A N 1
ATOM 1481 C CA . LYS A 1 182 ? -15.985 6.794 54.846 1.00 69.31 182 LYS A CA 1
ATOM 1482 C C . LYS A 1 182 ? -14.673 7.351 54.296 1.00 69.31 182 LYS A C 1
ATOM 1484 O O . LYS A 1 182 ? -14.715 8.242 53.447 1.00 69.31 182 LYS A O 1
ATOM 1489 N N . ASP A 1 183 ? -13.531 6.808 54.715 1.00 76.12 183 ASP A N 1
ATOM 1490 C CA . ASP A 1 183 ? -12.217 7.208 54.201 1.00 76.12 183 ASP A CA 1
ATOM 1491 C C . ASP A 1 183 ? -11.999 6.738 52.749 1.00 76.12 183 ASP A C 1
ATOM 1493 O O . ASP A 1 183 ? -11.445 7.473 51.924 1.00 76.12 183 ASP A O 1
ATOM 1497 N N . GLU A 1 184 ? -12.508 5.557 52.381 1.00 73.00 184 GLU A N 1
ATOM 1498 C CA . GLU A 1 184 ? -12.527 5.096 50.988 1.00 73.00 184 GLU A CA 1
ATOM 1499 C C . GLU A 1 184 ? -13.462 5.923 50.102 1.00 73.00 184 GLU A C 1
ATOM 1501 O O . GLU A 1 184 ? -13.047 6.299 49.004 1.00 73.00 184 GLU A O 1
ATOM 1506 N N . LEU A 1 185 ? -14.665 6.290 50.563 1.00 70.31 185 LEU A N 1
ATOM 1507 C CA . LEU A 1 185 ? -15.547 7.203 49.826 1.00 70.31 185 LEU A CA 1
ATOM 1508 C C . LEU A 1 185 ? -14.940 8.600 49.690 1.00 70.31 185 LEU A C 1
ATOM 1510 O O . LEU A 1 185 ? -15.028 9.198 48.616 1.00 70.31 185 LEU A O 1
ATOM 1514 N N . ALA A 1 186 ? -14.268 9.110 50.723 1.00 75.75 186 ALA A N 1
ATOM 1515 C CA . ALA A 1 186 ? -13.548 10.378 50.647 1.00 75.75 186 ALA A CA 1
ATOM 1516 C C . ALA A 1 186 ? -12.382 10.305 49.641 1.00 75.75 186 ALA A C 1
ATOM 1518 O O . ALA A 1 186 ? -12.200 11.219 48.831 1.00 75.75 186 ALA A O 1
ATOM 1519 N N . LYS A 1 187 ? -11.629 9.195 49.613 1.00 79.19 187 LYS A N 1
ATOM 1520 C CA . LYS A 1 187 ? -10.578 8.946 48.608 1.00 79.19 187 LYS A CA 1
ATOM 1521 C C . LYS A 1 187 ? -11.138 8.790 47.195 1.00 79.19 187 LYS A C 1
ATOM 1523 O O . LYS A 1 187 ? -10.533 9.323 46.265 1.00 79.19 187 LYS A O 1
ATOM 1528 N N . LEU A 1 188 ? -12.255 8.086 47.015 1.00 72.31 188 LEU A N 1
ATOM 1529 C CA . LEU A 1 188 ? -12.910 7.917 45.713 1.00 72.31 188 LEU A CA 1
ATOM 1530 C C . LEU A 1 188 ? -13.452 9.247 45.192 1.00 72.31 188 LEU A C 1
ATOM 1532 O O . LEU A 1 188 ? -13.211 9.580 44.037 1.00 72.31 188 LEU A O 1
ATOM 1536 N N . THR A 1 189 ? -14.081 10.043 46.054 1.00 70.81 189 THR A N 1
ATOM 1537 C CA . THR A 1 189 ? -14.581 11.384 45.714 1.00 70.81 189 THR A CA 1
ATOM 1538 C C . THR A 1 189 ? -13.431 12.311 45.324 1.00 70.81 189 THR A C 1
ATOM 1540 O O . THR A 1 189 ? -13.484 12.971 44.291 1.00 70.81 189 THR A O 1
ATOM 1543 N N . LYS A 1 190 ? -12.321 12.284 46.074 1.00 82.56 190 LYS A N 1
ATOM 1544 C CA . LYS A 1 190 ? -11.119 13.067 45.753 1.00 82.56 190 LYS A CA 1
ATOM 1545 C C . LYS A 1 190 ? -10.459 12.631 44.439 1.00 82.56 190 LYS A C 1
ATOM 1547 O O . LYS A 1 190 ? -9.956 13.475 43.698 1.00 82.56 190 LYS A O 1
ATOM 1552 N N . LYS A 1 191 ? -10.458 11.327 44.135 1.00 79.81 191 LYS A N 1
ATOM 1553 C CA . LYS A 1 191 ? -9.996 10.803 42.839 1.00 79.81 191 LYS A CA 1
ATOM 1554 C C . LYS A 1 191 ? -10.920 11.241 41.705 1.00 79.81 191 LYS A C 1
ATOM 1556 O O . LYS A 1 191 ? -10.413 11.698 40.685 1.00 79.81 191 LYS A O 1
ATOM 1561 N N . PHE A 1 192 ? -12.234 11.187 41.910 1.00 74.44 192 PHE A N 1
ATOM 1562 C CA . PHE A 1 192 ? -13.227 11.629 40.935 1.00 74.44 192 PHE A CA 1
ATOM 1563 C C . PHE A 1 192 ? -13.084 13.123 40.624 1.00 74.44 192 PHE A C 1
ATOM 1565 O O . PHE A 1 192 ? -12.961 13.487 39.462 1.00 74.44 192 PHE A O 1
ATOM 1572 N N . GLU A 1 193 ? -12.945 13.981 41.639 1.00 80.44 193 GLU A N 1
ATOM 1573 C CA . GLU A 1 193 ? -12.670 15.411 41.433 1.00 80.44 193 GLU A CA 1
ATOM 1574 C C . GLU A 1 193 ? -11.337 15.663 40.708 1.00 80.44 193 GLU A C 1
ATOM 1576 O O . GLU A 1 193 ? -11.208 16.623 39.945 1.00 80.44 193 GLU A O 1
ATOM 1581 N N . SER A 1 194 ? -10.317 14.833 40.957 1.00 76.81 194 SER A N 1
ATOM 1582 C CA . SER A 1 194 ? -9.025 14.954 40.272 1.00 76.81 194 SER A CA 1
ATOM 1583 C C . SER A 1 194 ? -9.095 14.518 38.805 1.00 76.81 194 SER A C 1
ATOM 1585 O O . SER A 1 194 ? -8.491 15.173 37.954 1.00 76.81 194 SER A O 1
ATOM 1587 N N . GLU A 1 195 ? -9.872 13.476 38.495 1.00 76.19 195 GLU A N 1
ATOM 1588 C CA . GLU A 1 195 ? -10.126 13.043 37.119 1.00 76.19 195 GLU A CA 1
ATOM 1589 C C . GLU A 1 195 ? -11.055 14.001 36.376 1.00 76.19 195 GLU A C 1
ATOM 1591 O O . GLU A 1 195 ? -10.798 14.305 35.216 1.00 76.19 195 GLU A O 1
ATOM 1596 N N . GLU A 1 196 ? -12.078 14.552 37.027 1.00 75.56 196 GLU A N 1
ATOM 1597 C CA . GLU A 1 196 ? -12.977 15.544 36.432 1.00 75.56 196 GLU A CA 1
ATOM 1598 C C . GLU A 1 196 ? -12.212 16.821 36.058 1.00 75.56 196 GLU A C 1
ATOM 1600 O O . GLU A 1 196 ? -12.330 17.319 34.935 1.00 75.56 196 GLU A O 1
ATOM 1605 N N . LYS A 1 197 ? -11.322 17.296 36.942 1.00 84.38 197 LYS A N 1
ATOM 1606 C CA . LYS A 1 197 ? -10.403 18.408 36.641 1.00 84.38 197 LYS A CA 1
ATOM 1607 C C . LYS A 1 197 ? -9.446 18.070 35.498 1.00 84.38 197 LYS A C 1
ATOM 1609 O O . LYS A 1 197 ? -9.186 18.931 34.655 1.00 84.38 197 LYS A O 1
ATOM 1614 N N . ALA A 1 198 ? -8.935 16.838 35.440 1.00 81.00 198 ALA A N 1
ATOM 1615 C CA . ALA A 1 198 ? -8.091 16.391 34.335 1.00 81.00 198 ALA A CA 1
ATOM 1616 C C . ALA A 1 198 ? -8.872 16.366 33.012 1.00 81.00 198 ALA A C 1
ATOM 1618 O O . ALA A 1 198 ? -8.404 16.917 32.017 1.00 81.00 198 ALA A O 1
ATOM 1619 N N . HIS A 1 199 ? -10.093 15.833 33.014 1.00 72.94 199 HIS A N 1
ATOM 1620 C CA . HIS A 1 199 ? -10.947 15.759 31.835 1.00 72.94 199 HIS A CA 1
ATOM 1621 C C . HIS A 1 199 ? -11.363 17.152 31.342 1.00 72.94 199 HIS A C 1
ATOM 1623 O O . HIS A 1 199 ? -11.350 17.418 30.134 1.00 72.94 199 HIS A O 1
ATOM 1629 N N . GLN A 1 200 ? -11.677 18.067 32.260 1.00 84.50 200 GLN A N 1
ATOM 1630 C CA . GLN A 1 200 ? -12.022 19.444 31.928 1.00 84.50 200 GLN A CA 1
ATOM 1631 C C . GLN A 1 200 ? -10.823 20.214 31.364 1.00 84.50 200 GLN A C 1
ATOM 1633 O O . GLN A 1 200 ? -10.985 20.968 30.403 1.00 84.50 200 GLN A O 1
ATOM 1638 N N . LYS A 1 201 ? -9.613 19.961 31.879 1.00 91.19 201 LYS A N 1
ATOM 1639 C CA . LYS A 1 201 ? -8.372 20.489 31.302 1.00 91.19 201 LYS A CA 1
ATOM 1640 C C . LYS A 1 201 ? -8.136 19.951 29.889 1.00 91.19 201 LYS A C 1
ATOM 1642 O O . LYS A 1 201 ? -7.921 20.739 28.977 1.00 91.19 201 LYS A O 1
ATOM 1647 N N . THR A 1 202 ? -8.290 18.644 29.667 1.00 78.12 202 THR A N 1
ATOM 1648 C CA . THR A 1 202 ? -8.169 18.046 28.324 1.00 78.12 202 THR A CA 1
ATOM 1649 C C . THR A 1 202 ? -9.178 18.637 27.337 1.00 78.12 202 THR A C 1
ATOM 1651 O O . THR A 1 202 ? -8.847 18.865 26.175 1.00 78.12 202 THR A O 1
ATOM 1654 N N . LYS A 1 203 ? -10.402 18.937 27.786 1.00 89.31 203 LYS A N 1
ATOM 1655 C CA . LYS A 1 203 ? -11.417 19.596 26.953 1.00 89.31 203 LYS A CA 1
ATOM 1656 C C . LYS A 1 203 ? -11.006 21.023 26.567 1.00 89.31 203 LYS A C 1
ATOM 1658 O O . LYS A 1 203 ? -11.155 21.402 25.407 1.00 89.31 203 LYS A O 1
ATOM 1663 N N . GLN A 1 204 ? -10.450 21.788 27.507 1.00 91.50 204 GLN A N 1
ATOM 1664 C CA . GLN A 1 204 ? -9.908 23.127 27.239 1.00 91.50 204 GLN A CA 1
ATOM 1665 C C . GLN A 1 204 ? -8.693 23.083 26.298 1.00 91.50 204 GLN A C 1
ATOM 1667 O O . GLN A 1 204 ? -8.591 23.908 25.383 1.00 91.50 204 GLN A O 1
ATOM 1672 N N . ASP A 1 205 ? -7.807 22.100 26.466 1.00 89.62 205 ASP A N 1
ATOM 1673 C CA . ASP A 1 205 ? -6.652 21.890 25.588 1.00 89.62 205 ASP A CA 1
ATOM 1674 C C . ASP A 1 205 ? -7.105 21.546 24.158 1.00 89.62 205 ASP A C 1
ATOM 1676 O O . ASP A 1 205 ? -6.565 22.088 23.194 1.00 89.62 205 ASP A O 1
ATOM 1680 N N . LEU A 1 206 ? -8.157 20.732 24.001 1.00 88.94 206 LEU A N 1
ATOM 1681 C CA . LEU A 1 206 ? -8.749 20.396 22.699 1.00 88.94 206 LEU A CA 1
ATOM 1682 C C . LEU A 1 206 ? -9.340 21.637 22.012 1.00 88.94 206 LEU A C 1
ATOM 1684 O O . LEU A 1 206 ? -9.079 21.879 20.832 1.00 88.94 206 LEU A O 1
ATOM 1688 N N . GLU A 1 207 ? -10.100 22.461 22.735 1.00 91.25 207 GLU A N 1
ATOM 1689 C CA . GLU A 1 207 ? -10.633 23.716 22.190 1.00 91.25 207 GLU A CA 1
ATOM 1690 C C . GLU A 1 207 ? -9.521 24.685 21.768 1.00 91.25 207 GLU A C 1
ATOM 1692 O O . GLU A 1 207 ? -9.626 25.341 20.725 1.00 91.25 207 GLU A O 1
ATOM 1697 N N . THR A 1 208 ? -8.438 24.748 22.542 1.00 93.50 208 THR A N 1
ATOM 1698 C CA . THR A 1 208 ? -7.261 25.566 22.225 1.00 93.50 208 THR A CA 1
ATOM 1699 C C . THR A 1 208 ? -6.544 25.040 20.983 1.00 93.50 208 THR A C 1
ATOM 1701 O O . THR A 1 208 ? -6.268 25.815 20.064 1.00 93.50 208 THR A O 1
ATOM 1704 N N . LEU A 1 209 ? -6.330 23.725 20.894 1.00 90.88 209 LEU A N 1
ATOM 1705 C CA . LEU A 1 209 ? -5.726 23.071 19.733 1.00 90.88 209 LEU A CA 1
ATOM 1706 C C . LEU A 1 209 ? -6.557 23.319 18.468 1.00 90.88 209 LEU A C 1
ATOM 1708 O O . LEU A 1 209 ? -6.017 23.687 17.428 1.00 90.88 209 LEU A O 1
ATOM 1712 N N . LYS A 1 210 ? -7.887 23.215 18.569 1.00 94.94 210 LYS A N 1
ATOM 1713 C CA . LYS A 1 210 ? -8.803 23.487 17.455 1.00 94.94 210 LYS A CA 1
ATOM 1714 C C . LYS A 1 210 ? -8.667 24.923 16.942 1.00 94.94 210 LYS A C 1
ATOM 1716 O O . LYS A 1 210 ? -8.640 25.135 15.730 1.00 94.94 210 LYS A O 1
ATOM 1721 N N . LYS A 1 211 ? -8.553 25.909 17.842 1.00 95.00 211 LYS A N 1
ATOM 1722 C CA . LYS A 1 211 ? -8.309 27.314 17.465 1.00 95.00 211 LYS A CA 1
ATOM 1723 C C . LYS A 1 211 ? -6.961 27.479 16.761 1.00 95.00 211 LYS A C 1
ATOM 1725 O O . LYS A 1 211 ? -6.907 28.147 15.731 1.00 95.00 211 LYS A O 1
ATOM 1730 N N . GLN A 1 212 ? -5.909 26.831 17.259 1.00 93.31 212 GLN A N 1
ATOM 1731 C CA . GLN A 1 212 ? -4.580 26.864 16.637 1.00 93.31 212 GLN A CA 1
ATOM 1732 C C . GLN A 1 212 ? -4.575 26.228 15.239 1.00 93.31 212 GLN A C 1
ATOM 1734 O O . GLN A 1 212 ? -3.990 26.787 14.310 1.00 93.31 212 GLN A O 1
ATOM 1739 N N . THR A 1 213 ? -5.268 25.101 15.047 1.00 91.00 213 THR A N 1
ATOM 1740 C CA . THR A 1 213 ? -5.406 24.466 13.726 1.00 91.00 213 THR A CA 1
ATOM 1741 C C . THR A 1 213 ? -6.160 25.365 12.746 1.00 91.00 213 THR A C 1
ATOM 1743 O O . THR A 1 213 ? -5.722 25.526 11.611 1.00 91.00 213 THR A O 1
ATOM 1746 N N . LEU A 1 214 ? -7.256 26.002 13.177 1.00 92.81 214 LEU A N 1
ATOM 1747 C CA . LEU A 1 214 ? -8.016 26.935 12.334 1.00 92.81 214 LEU A CA 1
ATOM 1748 C C . LEU A 1 214 ? -7.183 28.158 11.922 1.00 92.81 214 LEU A C 1
ATOM 1750 O O . LEU A 1 214 ? -7.216 28.559 10.758 1.00 92.81 214 LEU A O 1
ATOM 1754 N N . GLN A 1 215 ? -6.406 28.720 12.851 1.00 95.88 215 GLN A N 1
ATOM 1755 C CA . GLN A 1 215 ? -5.472 29.807 12.547 1.00 95.88 215 GLN A CA 1
ATOM 1756 C C . GLN A 1 215 ? -4.404 29.362 11.540 1.00 95.88 215 GLN A C 1
ATOM 1758 O O . GLN A 1 215 ? -4.177 30.049 10.548 1.00 95.88 215 GLN A O 1
ATOM 1763 N N . THR A 1 216 ? -3.813 28.180 11.738 1.00 92.44 216 THR A N 1
ATOM 1764 C CA . THR A 1 216 ? -2.787 27.628 10.836 1.00 92.44 216 THR A CA 1
ATOM 1765 C C . THR A 1 216 ? -3.332 27.392 9.426 1.00 92.44 216 THR A C 1
ATOM 1767 O O . THR A 1 216 ? -2.673 27.746 8.452 1.00 92.44 216 THR A O 1
ATOM 1770 N N . ASN A 1 217 ? -4.550 26.854 9.301 1.00 91.75 217 ASN A N 1
ATOM 1771 C CA . ASN A 1 217 ? -5.203 26.672 8.002 1.00 91.75 217 ASN A CA 1
ATOM 1772 C C . ASN A 1 217 ? -5.431 28.011 7.289 1.00 91.75 217 ASN A C 1
ATOM 1774 O O . ASN A 1 217 ? -5.183 28.122 6.094 1.00 91.75 217 ASN A O 1
ATOM 1778 N N . THR A 1 218 ? -5.839 29.042 8.032 1.00 94.69 218 THR A N 1
ATOM 1779 C CA . THR A 1 218 ? -6.064 30.380 7.466 1.00 94.69 218 THR A CA 1
ATOM 1780 C C . THR A 1 218 ? -4.763 30.994 6.934 1.00 94.69 218 THR A C 1
ATOM 1782 O O . THR A 1 218 ? -4.746 31.548 5.834 1.00 94.69 218 THR A O 1
ATOM 1785 N N . GLU A 1 219 ? -3.654 30.865 7.671 1.00 94.62 219 GLU A N 1
ATOM 1786 C CA . GLU A 1 219 ? -2.338 31.325 7.202 1.00 94.62 219 GLU A CA 1
ATOM 1787 C C . GLU A 1 219 ? -1.847 30.519 5.991 1.00 94.62 219 GLU A C 1
ATOM 1789 O O . GLU A 1 219 ? -1.281 31.085 5.054 1.00 94.62 219 GLU A O 1
ATOM 1794 N N . TYR A 1 220 ? -2.118 29.212 5.957 1.00 93.00 220 TYR A N 1
ATOM 1795 C CA . TYR A 1 220 ? -1.792 28.366 4.810 1.00 93.00 220 TYR A CA 1
ATOM 1796 C C . TYR A 1 220 ? -2.540 28.799 3.539 1.00 93.00 220 TYR A C 1
ATOM 1798 O O . TYR A 1 220 ? -1.929 28.937 2.473 1.00 93.00 220 TYR A O 1
ATOM 1806 N N . ASP A 1 221 ? -3.840 29.080 3.650 1.00 94.75 221 ASP A N 1
ATOM 1807 C CA . ASP A 1 221 ? -4.657 29.575 2.537 1.00 94.75 221 ASP A CA 1
ATOM 1808 C C . ASP A 1 221 ? -4.151 30.934 2.036 1.00 94.75 221 ASP A C 1
ATOM 1810 O O . ASP A 1 221 ? -4.028 31.155 0.825 1.00 94.75 221 ASP A O 1
ATOM 1814 N N . ARG A 1 222 ? -3.782 31.834 2.955 1.00 96.38 222 ARG A N 1
ATOM 1815 C CA . ARG A 1 222 ? -3.206 33.140 2.616 1.00 96.38 222 ARG A CA 1
ATOM 1816 C C . ARG A 1 222 ? -1.893 33.002 1.842 1.00 96.38 222 ARG A C 1
ATOM 1818 O O . ARG A 1 222 ? -1.751 33.614 0.781 1.00 96.38 222 ARG A O 1
ATOM 1825 N N . VAL A 1 223 ? -0.948 32.201 2.338 1.00 95.62 223 VAL A N 1
ATOM 1826 C CA . VAL A 1 223 ? 0.344 31.973 1.664 1.00 95.62 223 VAL A CA 1
ATOM 1827 C C . VAL A 1 223 ? 0.128 31.338 0.293 1.00 95.62 223 VAL A C 1
ATOM 1829 O O . VAL A 1 223 ? 0.746 31.754 -0.684 1.00 95.62 223 VAL A O 1
ATOM 1832 N N . THR A 1 224 ? -0.808 30.395 0.182 1.00 93.69 224 THR A N 1
ATOM 1833 C CA . THR A 1 224 ? -1.156 29.764 -1.098 1.00 93.69 224 THR A CA 1
ATOM 1834 C C . THR A 1 224 ? -1.647 30.795 -2.118 1.00 93.69 224 THR A C 1
ATOM 1836 O O . THR A 1 224 ? -1.199 30.787 -3.268 1.00 93.69 224 THR A O 1
ATOM 1839 N N . GLN A 1 225 ? -2.504 31.735 -1.707 1.00 95.12 225 GLN A N 1
ATOM 1840 C CA . GLN A 1 225 ? -2.951 32.831 -2.574 1.00 95.12 225 GLN A CA 1
ATOM 1841 C C . GLN A 1 225 ? -1.806 33.774 -2.971 1.00 95.12 225 GLN A C 1
ATOM 1843 O O . GLN A 1 225 ? -1.756 34.237 -4.114 1.00 95.12 225 GLN A O 1
ATOM 1848 N N . GLU A 1 226 ? -0.880 34.078 -2.057 1.00 95.00 226 GLU A N 1
ATOM 1849 C CA . GLU A 1 226 ? 0.305 34.888 -2.367 1.00 95.00 226 GLU A CA 1
ATOM 1850 C C . GLU A 1 226 ? 1.227 34.174 -3.370 1.00 95.00 226 GLU A C 1
ATOM 1852 O O . GLU A 1 226 ? 1.642 34.787 -4.358 1.00 95.00 226 GLU A O 1
ATOM 1857 N N . CYS A 1 227 ? 1.464 32.870 -3.200 1.00 93.06 227 CYS A N 1
ATOM 1858 C CA . CYS A 1 227 ? 2.217 32.051 -4.151 1.00 93.06 227 CYS A CA 1
ATOM 1859 C C . CYS A 1 227 ? 1.558 32.021 -5.539 1.00 93.06 227 CYS A C 1
ATOM 1861 O O . CYS A 1 227 ? 2.254 32.189 -6.540 1.00 93.06 227 CYS A O 1
ATOM 1863 N N . GLN A 1 228 ? 0.231 31.881 -5.620 1.00 93.19 228 GLN A N 1
ATOM 1864 C CA . GLN A 1 228 ? -0.503 31.936 -6.893 1.00 93.19 228 GLN A CA 1
ATOM 1865 C C . GLN A 1 228 ? -0.364 33.303 -7.579 1.00 93.19 228 GLN A C 1
ATOM 1867 O O . GLN A 1 228 ? -0.093 33.378 -8.780 1.00 93.19 228 GLN A O 1
ATOM 1872 N N . LYS A 1 229 ? -0.491 34.403 -6.823 1.00 95.38 229 LYS A N 1
ATOM 1873 C CA . LYS A 1 229 ? -0.295 35.766 -7.352 1.00 95.38 229 LYS A CA 1
ATOM 1874 C C . LYS A 1 229 ? 1.131 35.979 -7.859 1.00 95.38 229 LYS A C 1
ATOM 1876 O O . LYS A 1 229 ? 1.316 36.611 -8.899 1.00 95.38 229 LYS A O 1
ATOM 1881 N N . LEU A 1 230 ? 2.132 35.468 -7.142 1.00 92.94 230 LEU A N 1
ATOM 1882 C CA . LEU A 1 230 ? 3.536 35.533 -7.554 1.00 92.94 230 LEU A CA 1
ATOM 1883 C C . LEU A 1 230 ? 3.791 34.717 -8.825 1.00 92.94 230 LEU A C 1
ATOM 1885 O O . LEU A 1 230 ? 4.431 35.232 -9.737 1.00 92.94 230 LEU A O 1
ATOM 1889 N N . GLN A 1 231 ? 3.241 33.504 -8.931 1.00 88.50 231 GLN A N 1
ATOM 1890 C CA . GLN A 1 231 ? 3.327 32.690 -10.150 1.00 88.50 231 GLN A CA 1
ATOM 1891 C C . GLN A 1 231 ? 2.705 33.399 -11.358 1.00 88.50 231 GLN A C 1
ATOM 1893 O O . GLN A 1 231 ? 3.329 33.456 -12.414 1.00 88.50 231 GLN A O 1
ATOM 1898 N N . TYR A 1 232 ? 1.530 34.017 -11.194 1.00 91.06 232 TYR A N 1
ATOM 1899 C CA . TYR A 1 232 ? 0.906 34.804 -12.261 1.00 91.06 232 TYR A CA 1
ATOM 1900 C C . TYR A 1 232 ? 1.778 35.996 -12.682 1.00 91.06 232 TYR A C 1
ATOM 1902 O O . TYR A 1 232 ? 1.979 36.240 -13.870 1.00 91.06 232 TYR A O 1
ATOM 1910 N N . ARG A 1 233 ? 2.353 36.729 -11.717 1.00 91.75 233 ARG A N 1
ATOM 1911 C CA . ARG A 1 233 ? 3.273 37.841 -12.010 1.00 91.75 233 ARG A CA 1
ATOM 1912 C C . ARG A 1 233 ? 4.534 37.376 -12.738 1.00 91.75 233 ARG A C 1
ATOM 1914 O O . ARG A 1 233 ? 4.949 38.048 -13.676 1.00 91.75 233 ARG A O 1
ATOM 1921 N N . LEU A 1 234 ? 5.120 36.246 -12.339 1.00 87.06 234 LEU A N 1
ATOM 1922 C CA . LEU A 1 234 ? 6.276 35.660 -13.023 1.00 87.06 234 LEU A CA 1
ATOM 1923 C C . LEU A 1 234 ? 5.929 35.264 -14.462 1.00 87.06 234 LEU A C 1
ATOM 1925 O O . LEU A 1 234 ? 6.653 35.643 -15.376 1.00 87.06 234 LEU A O 1
ATOM 1929 N N . GLN A 1 235 ? 4.782 34.622 -14.682 1.00 87.50 235 GLN A N 1
ATOM 1930 C CA . GLN A 1 235 ? 4.321 34.244 -16.020 1.00 87.50 235 GLN A CA 1
ATOM 1931 C C . GLN A 1 235 ? 4.088 35.463 -16.933 1.00 87.50 235 GLN A C 1
ATOM 1933 O O . GLN A 1 235 ? 4.427 35.432 -18.115 1.00 87.50 235 GLN A O 1
ATOM 1938 N N . MET A 1 236 ? 3.554 36.563 -16.390 1.00 83.44 236 MET A N 1
ATOM 1939 C CA . MET A 1 236 ? 3.384 37.824 -17.125 1.00 83.44 236 MET A CA 1
ATOM 1940 C C . MET A 1 236 ? 4.727 38.481 -17.485 1.00 83.44 236 MET A C 1
ATOM 1942 O O . MET A 1 236 ? 4.857 39.054 -18.566 1.00 83.44 236 MET A O 1
ATOM 1946 N N . LEU A 1 237 ? 5.732 38.391 -16.607 1.00 81.62 237 LEU A N 1
ATOM 1947 C CA . LEU A 1 237 ? 7.083 38.901 -16.870 1.00 81.62 237 LEU A CA 1
ATOM 1948 C C . LEU A 1 237 ? 7.836 38.036 -17.893 1.00 81.62 237 LEU A C 1
ATOM 1950 O O . LEU A 1 237 ? 8.493 38.582 -18.778 1.00 81.62 237 LEU A O 1
ATOM 1954 N N . GLU A 1 238 ? 7.696 36.710 -17.827 1.00 75.88 238 GLU A N 1
ATOM 1955 C CA . GLU A 1 238 ? 8.256 35.779 -18.818 1.00 75.88 238 GLU A CA 1
ATOM 1956 C C . GLU A 1 238 ? 7.593 35.945 -20.198 1.00 75.88 238 GLU A C 1
ATOM 1958 O O . GLU A 1 238 ? 8.277 35.911 -21.223 1.00 75.88 238 GLU A O 1
ATOM 1963 N N . GLY A 1 239 ? 6.282 36.215 -20.244 1.00 59.66 239 GLY A N 1
ATOM 1964 C CA . GLY A 1 239 ? 5.548 36.503 -21.483 1.00 59.66 239 GLY A CA 1
ATOM 1965 C C . GLY A 1 239 ? 5.842 37.880 -22.101 1.00 59.66 239 GLY A C 1
ATOM 1966 O O . GLY A 1 239 ? 5.713 38.047 -23.313 1.00 59.66 239 GLY A O 1
ATOM 1967 N N . GLY A 1 240 ? 6.278 38.860 -21.301 1.00 50.31 240 GLY A N 1
ATOM 1968 C CA . GLY A 1 240 ? 6.596 40.225 -21.748 1.00 50.31 240 GLY A CA 1
ATOM 1969 C C . GLY A 1 240 ? 7.987 40.405 -22.375 1.00 50.31 240 GLY A C 1
ATOM 1970 O O . GLY A 1 240 ? 8.273 41.454 -22.948 1.00 50.31 240 GLY A O 1
ATOM 1971 N N . GLY A 1 241 ? 8.857 39.392 -22.310 1.00 44.97 241 GLY A N 1
ATOM 1972 C CA . GLY A 1 241 ? 10.233 39.460 -22.823 1.00 44.97 241 GLY A CA 1
ATOM 1973 C C . GLY A 1 241 ? 10.389 39.354 -24.348 1.00 44.97 241 GLY A C 1
ATOM 1974 O O . GLY A 1 241 ? 11.509 39.459 -24.845 1.00 44.97 241 GLY A O 1
ATOM 1975 N N . SER A 1 242 ? 9.303 39.150 -25.106 1.00 44.88 242 SER A N 1
ATOM 1976 C CA . SER A 1 242 ? 9.365 38.874 -26.556 1.00 44.88 242 SER A CA 1
ATOM 1977 C C . SER A 1 242 ? 8.962 40.036 -27.478 1.00 44.88 242 SER A C 1
ATOM 1979 O O . SER A 1 242 ? 8.946 39.850 -28.692 1.00 44.88 242 SER A O 1
ATOM 1981 N N . THR A 1 243 ? 8.680 41.243 -26.970 1.00 46.69 243 THR A N 1
ATOM 1982 C CA . THR A 1 243 ? 8.200 42.365 -27.813 1.00 46.69 243 THR A CA 1
ATOM 1983 C C . THR A 1 243 ? 9.019 43.653 -27.709 1.00 46.69 243 THR A C 1
ATOM 1985 O O . THR A 1 243 ? 8.454 44.736 -27.802 1.00 46.69 243 THR A O 1
ATOM 1988 N N . ASN A 1 244 ? 10.348 43.581 -27.547 1.00 43.62 244 ASN A N 1
ATOM 1989 C CA . ASN A 1 244 ? 11.185 44.781 -27.720 1.00 43.62 244 ASN A CA 1
ATOM 1990 C C . ASN A 1 244 ? 12.576 44.524 -28.336 1.00 43.62 244 ASN A C 1
ATOM 1992 O O . ASN A 1 244 ? 13.598 45.012 -27.861 1.00 43.62 244 ASN A O 1
ATOM 1996 N N . LYS A 1 245 ? 12.619 43.732 -29.416 1.00 45.66 245 LYS A N 1
ATOM 1997 C CA . LYS A 1 245 ? 13.766 43.653 -30.340 1.00 45.66 245 LYS A CA 1
ATOM 1998 C C . LYS A 1 245 ? 13.272 43.531 -31.786 1.00 45.66 245 LYS A C 1
ATOM 2000 O O . LYS A 1 245 ? 13.289 42.430 -32.329 1.00 45.66 245 LYS A O 1
ATOM 2005 N N . LYS A 1 246 ? 12.792 44.635 -32.374 1.00 43.50 246 LYS A N 1
ATOM 2006 C CA . LYS A 1 246 ? 12.783 44.947 -33.826 1.00 43.50 246 LYS A CA 1
ATOM 2007 C C . LYS A 1 246 ? 11.954 46.217 -34.082 1.00 43.50 246 LYS A C 1
ATOM 2009 O O . LYS A 1 246 ? 10.732 46.131 -34.082 1.00 43.50 246 LYS A O 1
ATOM 2014 N N . ALA A 1 247 ? 12.662 47.329 -34.274 1.00 39.84 247 ALA A N 1
ATOM 2015 C CA . ALA A 1 247 ? 12.295 48.675 -34.756 1.00 39.84 247 ALA A CA 1
ATOM 2016 C C . ALA A 1 247 ? 13.136 49.627 -33.888 1.00 39.84 247 ALA A C 1
ATOM 2018 O O . ALA A 1 247 ? 12.965 49.619 -32.673 1.00 39.84 247 ALA A O 1
ATOM 2019 N N . ASP A 1 248 ? 14.162 50.327 -34.355 1.00 36.47 248 ASP A N 1
ATOM 2020 C CA . ASP A 1 248 ? 14.589 50.770 -35.687 1.00 36.47 248 ASP A CA 1
ATOM 2021 C C . ASP A 1 248 ? 16.092 50.496 -35.898 1.00 36.47 248 ASP A C 1
ATOM 2023 O O . ASP A 1 248 ? 16.815 50.342 -34.882 1.00 36.47 248 ASP A O 1
#

pLDDT: mean 76.99, std 14.14, range [36.47, 96.38]

Mean predicted aligned error: 19.89 Å

Sequence (248 aa):
MFAKTSKMMSFSCIVGILICIYALHVEHSKESNKEYRAFCDISEYMSCSNVLTSKIPSYKCYRFFEILFIEALRNIWVLRQAYNSIKDHPHEMRPETESLYLMRMFRAQRNFYITGFSLFVWFVLHRLVSLLSEHAKMQASEEASIKQAQSATAAAQRLLDQSKVTDSDTEDIYPDTMEALKDELAKLTKKFESEEKAHQKTKQDLETLKKQTLQTNTEYDRVTQECQKLQYRLQMLEGGGSTNKKAD

Nearest PDB structures (foldseek):
  3ja6-assembly1_I  TM=2.896E-01  e=2.191E+00  Escherichia coli
  3ja6-assembly1_H  TM=2.663E-01  e=3.170E+00  Escherichia coli

Secondary structure (DSSP, 8-state):
-HHHHHHHHHHHHHHHHHHHHHHHHHHHHHHH-TT---TT--BTTB-HHHHHHS---HHHHHHHHHHHHHHHHHHHHHHHHHHHHHHT-GGG--HHHH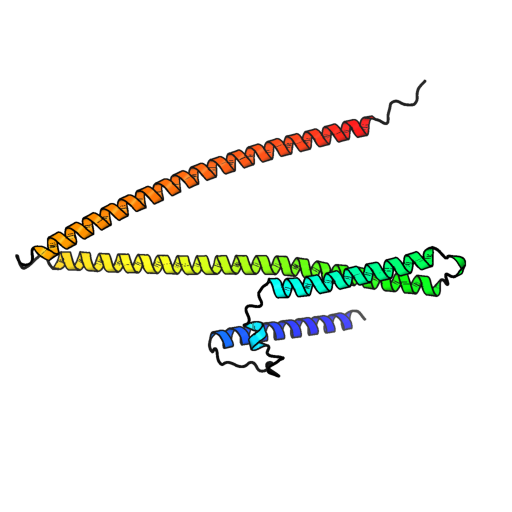HHHHHHHHHHHHHHHHHHHHHHHHHHHHHHHHHHHHHHHHHHHHHHHHHHHHHHHHHHHHHHHHHHHTSSS-----HHHHHHHHHHHHHHHHHHHHHHHHHHHHHHHHHHHHHHHHHHHHHHHHHHHHHHHHHHHHHHHHHGGGSSS---

InterPro domains:
  IPR008417 B-cell receptor-associated protein 29/31 [PTHR12701] (67-231)
  IPR012932 Vitamin K epoxide reductase [PF07884] (9-56)
  IPR040463 BAP29/BAP31, transmembrane domain [PF05529] (63-144)
  IPR041672 Bap31/Bap29 cytoplasmic coiled-coil domain [PF18035] (184-247)

Radius of gyration: 35.69 Å; Cα contacts (8 Å, |Δi|>4): 53; chains: 1; bounding box: 62×81×107 Å

Organism: Schistosoma haematobium (NCBI:txid6185)

Foldseek 3Di:
DVVVVVVVVVVVVVVVVVVVVLLVVLQVVCVVPVPDARPQCPDPVRGSSCVSPDPPPLVVVLVVLVVQLVVLVVQLVVLVVVLVVVVVVVVVDDVVVNVVSVVSNVVSVVSNVVSVVVSVVSVVVVVVVVVVVVVVVVVVVVVVVVVVVVVVVVVVVVVVVV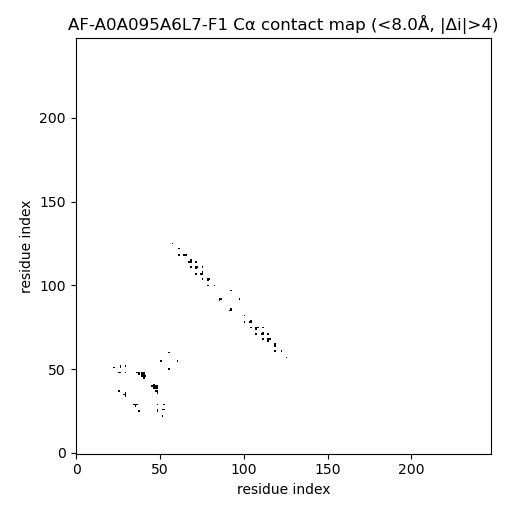VVVVPPDDDDDDPVVVVVVVVVVVVVVVVVVVVVVVVVVVVVVVVVVVVVVVVVVVVVVVVVVVVVVVVVVVVVVVVPPPPPPDDD

Solvent-accessible surface area (backbone atoms only — not comparable to full-atom values): 14012 Å² total; per-residue (Å²): 116,70,72,62,56,50,54,54,48,53,49,53,50,51,53,50,51,52,52,52,54,50,52,51,51,49,50,55,48,34,71,75,33,84,82,59,76,47,94,66,46,79,40,98,91,47,35,50,52,58,59,72,69,43,82,70,54,66,65,58,60,48,50,54,51,50,51,55,42,52,50,36,50,49,51,44,49,54,54,50,51,56,52,51,63,48,63,78,41,67,91,76,59,51,71,72,58,54,54,54,51,53,56,50,48,57,51,40,54,52,52,35,52,53,47,52,51,50,48,52,50,49,51,52,51,53,51,49,52,52,52,49,54,51,51,53,50,49,54,52,49,49,56,49,49,52,52,52,50,52,52,53,52,52,51,52,49,52,54,53,52,53,53,63,68,59,73,76,74,81,87,87,92,65,74,75,60,55,53,52,50,51,52,48,50,52,49,50,52,53,48,50,56,52,49,50,53,49,52,54,48,53,52,52,51,50,55,51,51,52,52,52,51,53,51,51,51,53,54,50,54,50,51,52,53,51,52,52,53,50,51,52,52,50,52,52,55,65,65,60,72,79,79,83,87,88,86,131